Protein 7ZNV (pdb70)

B-factor: mean 16.45, std 8.09, range [7.96, 60.6]

CATH classification: 1.10.489.10

Structure (mmCIF, N/CA/C/O backbone):
data_7ZNV
#
_entry.id   7ZNV
#
_cell.length_a   50.851
_cell.length_b   74.168
_cell.length_c   154.535
_cell.angle_alpha   90.000
_cell.angle_beta   90.000
_cell.angle_gamma   90.000
#
_symmetry.space_group_name_H-M   'C 2 2 21'
#
loop_
_entity.id
_entity.type
_entity.pdbx_description
1 polymer 'artificial unspecific peroxygenase'
2 branched 2-acetamido-2-deoxy-beta-D-glucopyranose-(1-4)-2-acetamido-2-deoxy-beta-D-glucopyranose
3 non-polymer 'PROTOPORPHYRIN IX CONTAINING FE'
4 non-polymer 2-acetamido-2-deoxy-beta-D-glucopyranose
5 non-polymer 'MAGNESIUM ION'
6 water water
#
loop_
_atom_site.group_PDB
_atom_site.id
_atom_site.type_symbol
_atom_site.label_atom_id
_atom_site.label_alt_id
_atom_site.label_comp_id
_atom_site.label_asym_id
_atom_site.label_entity_id
_atom_site.label_seq_id
_atom_site.pdbx_PDB_ins_code
_atom_site.Cartn_x
_atom_site.Cartn_y
_atom_site.Cartn_z
_atom_site.occupancy
_atom_site.B_iso_or_equiv
_atom_site.auth_seq_id
_atom_site.auth_comp_id
_atom_site.auth_asym_id
_atom_site.auth_atom_id
_atom_site.pdbx_PDB_model_num
ATOM 1 N N . SER A 1 8 ? -1.434 -18.109 -11.503 1.00 43.18 8 SER A N 1
ATOM 2 C CA . SER A 1 8 ? -0.293 -18.925 -10.953 1.00 39.49 8 SER A CA 1
ATOM 3 C C . SER A 1 8 ? 0.556 -19.528 -12.085 1.00 36.54 8 SER A C 1
ATOM 4 O O . SER A 1 8 ? 1.731 -19.832 -11.802 1.00 36.46 8 SER A O 1
ATOM 7 N N . GLN A 1 9 ? 0.026 -19.638 -13.316 1.00 28.04 9 GLN A N 1
ATOM 8 C CA . GLN A 1 9 ? 0.772 -20.004 -14.556 1.00 27.41 9 GLN A CA 1
ATOM 9 C C . GLN A 1 9 ? 1.488 -18.780 -15.195 1.00 25.26 9 GLN A C 1
ATOM 10 O O . GLN A 1 9 ? 2.128 -18.883 -16.250 1.00 27.37 9 GLN A O 1
ATOM 12 N N . HIS A 1 10 ? 1.390 -17.623 -14.555 1.00 20.94 10 HIS A N 1
ATOM 13 C CA . HIS A 1 10 ? 1.939 -16.326 -15.051 1.00 16.74 10 HIS A CA 1
ATOM 14 C C . HIS A 1 10 ? 2.662 -15.645 -13.927 1.00 16.36 10 HIS A C 1
ATOM 15 O O . HIS A 1 10 ? 2.283 -14.523 -13.557 1.00 16.54 10 HIS A O 1
ATOM 22 N N . PRO A 1 11 ? 3.704 -16.274 -13.341 1.00 15.87 11 PRO A N 1
ATOM 23 C CA . PRO A 1 11 ? 4.427 -15.626 -12.281 1.00 16.17 11 PRO A CA 1
ATOM 24 C C . PRO A 1 11 ? 5.233 -14.432 -12.807 1.00 14.39 11 PRO A C 1
ATOM 25 O O . PRO A 1 11 ? 5.738 -14.492 -13.942 1.00 15.46 11 PRO A O 1
ATOM 29 N N . TRP A 1 12 ? 5.478 -13.495 -11.947 1.00 14.30 12 TRP A N 1
ATOM 30 C CA . TRP A 1 12 ? 6.394 -12.378 -12.267 1.00 14.01 12 TRP A CA 1
ATOM 31 C C . TRP A 1 12 ? 7.817 -12.878 -12.318 1.00 16.56 12 TRP A C 1
ATOM 32 O O . TRP A 1 12 ? 8.257 -13.610 -11.369 1.00 16.22 12 TRP A O 1
ATOM 43 N N . LYS A 1 13 ? 8.593 -12.511 -13.325 1.00 15.53 13 LYS A N 1
ATOM 44 C CA . LYS A 1 13 ? 10.049 -12.726 -13.363 1.00 16.77 13 LYS A CA 1
ATOM 45 C C . LYS A 1 13 ? 10.644 -11.409 -13.884 1.00 17.76 13 LYS A C 1
ATOM 46 O O . LYS A 1 13 ? 10.142 -10.822 -14.900 1.00 15.73 13 LYS A O 1
ATOM 52 N N . ALA A 1 14 ? 11.699 -10.910 -13.255 1.00 18.93 14 ALA A N 1
ATOM 53 C CA . ALA A 1 14 ? 12.443 -9.741 -13.746 1.00 18.73 14 ALA A CA 1
ATOM 54 C C . ALA A 1 14 ? 13.011 -10.014 -15.128 1.00 16.83 14 ALA A C 1
ATOM 55 O O . ALA A 1 14 ? 13.470 -11.136 -15.398 1.00 17.77 14 ALA A O 1
ATOM 57 N N . PRO A 1 15 ? 13.018 -8.989 -15.999 1.00 16.19 15 PRO A N 1
ATOM 58 C CA . PRO A 1 15 ? 13.674 -9.164 -17.301 1.00 15.48 15 PRO A CA 1
ATOM 59 C C . PRO A 1 15 ? 15.179 -9.346 -17.079 1.00 15.41 15 PRO A C 1
ATOM 60 O O . PRO A 1 15 ? 15.778 -8.597 -16.346 1.00 15.34 15 PRO A O 1
ATOM 64 N N . GLY A 1 16 ? 15.732 -10.258 -17.851 1.00 14.15 16 GLY A N 1
ATOM 65 C CA . GLY A 1 16 ? 17.175 -10.375 -17.979 1.00 15.15 16 GLY A CA 1
ATOM 66 C C . GLY A 1 16 ? 17.668 -9.507 -19.107 1.00 15.58 16 GLY A C 1
ATOM 67 O O . GLY A 1 16 ? 16.891 -8.798 -19.807 1.00 14.99 16 GLY A O 1
ATOM 68 N N . PRO A 1 17 ? 18.988 -9.496 -19.360 1.00 15.79 17 PRO A N 1
ATOM 69 C CA . PRO A 1 17 ? 19.569 -8.578 -20.340 1.00 16.81 17 PRO A CA 1
ATOM 70 C C . PRO A 1 17 ? 19.069 -8.787 -21.756 1.00 15.46 17 PRO A C 1
ATOM 71 O O . PRO A 1 17 ? 19.076 -7.858 -22.574 1.00 18.65 17 PRO A O 1
ATOM 75 N N . ASN A 1 18 ? 18.655 -9.960 -22.127 1.00 14.45 18 ASN A N 1
ATOM 76 C CA . ASN A 1 18 ? 18.123 -10.230 -23.472 1.00 14.39 18 ASN A CA 1
ATOM 77 C C . ASN A 1 18 ? 16.650 -9.863 -23.604 1.00 13.85 18 ASN A C 1
ATOM 78 O O . ASN A 1 18 ? 16.121 -9.944 -24.716 1.00 15.15 18 ASN A O 1
ATOM 83 N N . ASP A 1 19 ? 16.005 -9.613 -22.491 1.00 13.24 19 ASP A N 1
ATOM 84 C CA . ASP A 1 19 ? 14.541 -9.443 -22.460 1.00 13.61 19 ASP A CA 1
ATOM 85 C C . ASP A 1 19 ? 14.234 -7.956 -22.658 1.00 13.10 19 ASP A C 1
ATOM 86 O O . ASP A 1 19 ? 14.399 -7.145 -21.737 1.00 14.70 19 ASP A O 1
ATOM 91 N N . LEU A 1 20 ? 13.792 -7.623 -23.848 1.00 11.95 20 LEU A N 1
ATOM 92 C CA . LEU A 1 20 ? 13.547 -6.219 -24.218 1.00 10.92 20 LEU A CA 1
ATOM 93 C C . LEU A 1 20 ? 12.271 -5.707 -23.534 1.00 10.60 20 LEU A C 1
ATOM 94 O O . LEU A 1 20 ? 11.279 -6.419 -23.411 1.00 11.05 20 LEU A O 1
ATOM 99 N N . ARG A 1 21 ? 12.238 -4.464 -23.124 1.00 11.53 21 ARG A N 1
ATOM 100 C CA . ARG A 1 21 ? 11.111 -3.727 -22.520 1.00 10.44 21 ARG A CA 1
ATOM 101 C C . ARG A 1 21 ? 11.047 -2.335 -23.145 1.00 9.83 21 ARG A C 1
ATOM 102 O O . ARG A 1 21 ? 11.896 -2.034 -24.001 1.00 11.36 21 ARG A O 1
ATOM 110 N N . SER A 1 22 ? 9.796 -1.819 -22.905 1.00 9.81 22 SER A N 1
ATOM 111 C CA . SER A 1 22 ? 9.270 -0.605 -23.558 1.00 9.84 22 SER A CA 1
ATOM 112 C C . SER A 1 22 ? 9.222 0.528 -22.566 1.00 9.52 22 SER A C 1
ATOM 113 O O . SER A 1 22 ? 9.466 0.366 -21.378 1.00 9.58 22 SER A O 1
ATOM 116 N N . PRO A 1 23 ? 8.714 1.698 -22.997 1.00 9.50 23 PRO A N 1
ATOM 117 C CA . PRO A 1 23 ? 8.402 2.764 -22.063 1.00 9.90 23 PRO A CA 1
ATOM 118 C C . PRO A 1 23 ? 7.040 2.612 -21.370 1.00 9.16 23 PRO A C 1
ATOM 119 O O . PRO A 1 23 ? 6.596 3.511 -20.691 1.00 9.61 23 PRO A O 1
ATOM 123 N N . CYS A 1 24 ? 6.367 1.478 -21.618 1.00 9.01 24 CYS A N 1
ATOM 124 C CA . CYS A 1 24 ? 4.971 1.256 -21.225 1.00 9.25 24 CYS A CA 1
ATOM 125 C C . CYS A 1 24 ? 4.883 0.306 -20.057 1.00 9.20 24 CYS A C 1
ATOM 126 O O . CYS A 1 24 ? 5.236 -0.873 -20.185 1.00 9.73 24 CYS A O 1
ATOM 129 N N . PRO A 1 25 ? 4.456 0.752 -18.867 1.00 8.99 25 PRO A N 1
ATOM 130 C CA . PRO A 1 25 ? 4.293 -0.179 -17.753 1.00 9.82 25 PRO A CA 1
ATOM 131 C C . PRO A 1 25 ? 3.232 -1.234 -18.064 1.00 9.77 25 PRO A C 1
ATOM 132 O O . PRO A 1 25 ? 3.314 -2.341 -17.507 1.00 10.03 25 PRO A O 1
ATOM 136 N N . GLY A 1 26 ? 2.240 -0.897 -18.885 1.00 9.46 26 GLY A N 1
ATOM 137 C CA . GLY A 1 26 ? 1.193 -1.861 -19.216 1.00 9.52 26 GLY A CA 1
ATOM 138 C C . GLY A 1 26 ? 1.765 -3.056 -19.932 1.00 9.63 26 GLY A C 1
ATOM 139 O O . GLY A 1 26 ? 1.564 -4.234 -19.515 1.00 9.95 26 GLY A O 1
ATOM 140 N N . LEU A 1 27 ? 2.437 -2.848 -21.030 1.00 8.93 27 LEU A N 1
ATOM 141 C CA . LEU A 1 27 ? 3.026 -3.948 -21.788 1.00 9.17 27 LEU A CA 1
ATOM 142 C C . LEU A 1 27 ? 4.144 -4.608 -21.015 1.00 9.47 27 LEU A C 1
ATOM 143 O O . LEU A 1 27 ? 4.312 -5.834 -21.095 1.00 10.19 27 LEU A O 1
ATOM 148 N N . ASN A 1 28 ? 4.961 -3.826 -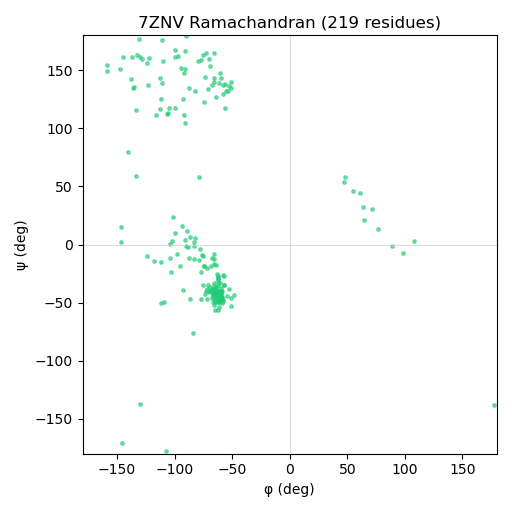20.320 1.00 9.20 28 ASN A N 1
ATOM 149 C CA . ASN A 1 28 ? 6.112 -4.422 -19.609 1.00 9.84 28 ASN A CA 1
ATOM 150 C C . ASN A 1 28 ? 5.621 -5.368 -18.532 1.00 10.22 28 ASN A C 1
ATOM 151 O O . ASN A 1 28 ? 6.230 -6.433 -18.355 1.00 10.52 28 ASN A O 1
ATOM 156 N N . THR A 1 29 ? 4.570 -5.011 -17.817 1.00 9.71 29 THR A N 1
ATOM 157 C CA . THR A 1 29 ? 4.022 -5.894 -16.770 1.00 9.57 29 THR A CA 1
ATOM 158 C C . THR A 1 29 ? 3.462 -7.159 -17.416 1.00 10.32 29 THR A C 1
ATOM 159 O O . THR A 1 29 ? 3.696 -8.279 -16.895 1.00 10.78 29 THR A O 1
ATOM 163 N N . LEU A 1 30 ? 2.797 -7.066 -18.541 1.00 9.47 30 LEU A N 1
ATOM 164 C CA . LEU A 1 30 ? 2.314 -8.243 -19.249 1.00 10.00 30 LEU A CA 1
ATOM 165 C C . LEU A 1 30 ? 3.490 -9.122 -19.610 1.00 10.72 30 LEU A C 1
ATOM 166 O O . LEU A 1 30 ? 3.383 -10.384 -19.482 1.00 12.09 30 LEU A O 1
ATOM 171 N N . ALA A 1 31 ? 4.596 -8.603 -20.113 1.00 10.38 31 ALA A N 1
ATOM 172 C CA . ALA A 1 31 ? 5.761 -9.420 -20.460 1.00 10.18 31 ALA A CA 1
ATOM 173 C C . ALA A 1 31 ? 6.355 -10.051 -19.206 1.00 10.95 31 ALA A C 1
ATOM 174 O O . ALA A 1 31 ? 6.794 -11.203 -19.267 1.00 11.88 31 ALA A O 1
ATOM 176 N N . ASN A 1 32 ? 6.461 -9.300 -18.153 1.00 10.87 32 ASN A N 1
ATOM 177 C CA . ASN A 1 32 ? 7.101 -9.816 -16.926 1.00 11.26 32 ASN A CA 1
ATOM 178 C C . ASN A 1 32 ? 6.296 -10.947 -16.317 1.00 11.94 32 ASN A C 1
ATOM 179 O O . ASN A 1 32 ? 6.858 -11.695 -15.459 1.00 12.68 32 ASN A O 1
ATOM 184 N N . HIS A 1 33 ? 5.052 -11.125 -16.687 1.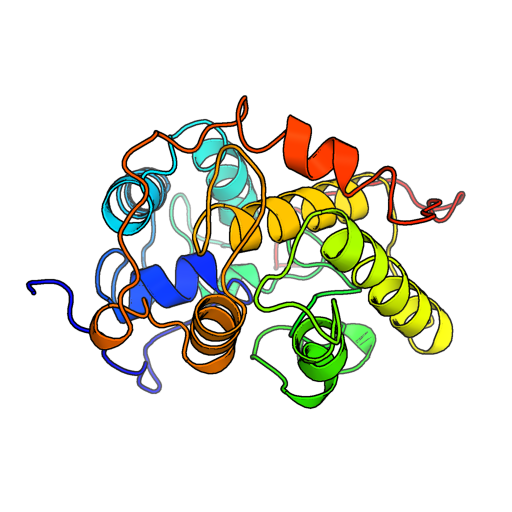00 11.23 33 HIS A N 1
ATOM 185 C CA . HIS A 1 33 ? 4.198 -12.245 -16.259 1.00 11.66 33 HIS A CA 1
ATOM 186 C C . HIS A 1 33 ? 4.050 -13.265 -17.364 1.00 12.25 33 HIS A C 1
ATOM 187 O O . HIS A 1 33 ? 3.245 -14.215 -17.171 1.00 13.33 33 HIS A O 1
ATOM 194 N N . GLY A 1 34 ? 4.653 -13.093 -18.515 1.00 12.05 34 GLY A N 1
ATOM 195 C CA . GLY A 1 34 ? 4.511 -14.085 -19.579 1.00 12.23 34 GLY A CA 1
ATOM 196 C C . GLY A 1 34 ? 3.203 -14.029 -20.300 1.00 12.54 34 GLY A C 1
ATOM 197 O O . GLY A 1 34 ? 2.941 -14.941 -21.098 1.00 14.27 34 GLY A O 1
ATOM 198 N N . PHE A 1 35 ? 2.392 -12.998 -20.153 1.00 12.27 35 PHE A N 1
ATOM 199 C CA . PHE A 1 35 ? 1.232 -12.820 -21.037 1.00 12.47 35 PHE A CA 1
ATOM 200 C C . PHE A 1 35 ? 1.667 -12.378 -22.433 1.00 12.63 35 PHE A C 1
ATOM 201 O O . PHE A 1 35 ? 1.082 -12.784 -23.399 1.00 15.32 35 PHE A O 1
ATOM 209 N N . LEU A 1 36 ? 2.645 -11.503 -22.486 1.00 12.61 36 LEU A N 1
ATOM 210 C CA . LEU A 1 36 ? 3.445 -11.281 -23.694 1.00 11.76 36 LEU A CA 1
ATOM 211 C C . LEU A 1 36 ? 4.706 -12.103 -23.531 1.00 12.72 36 LEU A C 1
ATOM 212 O O . LEU A 1 36 ? 5.072 -12.493 -22.402 1.00 12.89 36 LEU A O 1
ATOM 217 N N . PRO A 1 37 ? 5.443 -12.371 -24.588 1.00 12.66 37 PRO A N 1
ATOM 218 C CA . PRO A 1 37 ? 6.701 -13.105 -24.449 1.00 13.94 37 PRO A CA 1
ATOM 219 C C . PRO A 1 37 ? 7.583 -12.429 -23.410 1.00 13.29 37 PRO A C 1
ATOM 220 O O . PRO A 1 37 ? 7.834 -11.204 -23.456 1.00 12.91 37 PRO A O 1
ATOM 224 N N . ARG A 1 38 ? 8.202 -13.196 -22.535 1.00 12.99 38 ARG A N 1
ATOM 225 C CA . ARG A 1 38 ? 9.093 -12.685 -21.527 1.00 12.83 38 ARG A CA 1
ATOM 226 C C . ARG A 1 38 ? 10.291 -12.001 -22.160 1.00 12.46 38 ARG A C 1
ATOM 227 O O . ARG A 1 38 ? 10.855 -11.101 -21.540 1.00 12.72 38 ARG A O 1
ATOM 235 N N . ASN A 1 39 ? 10.680 -12.404 -23.359 1.00 12.92 39 ASN A N 1
ATOM 236 C CA . ASN A 1 39 ? 11.839 -11.773 -24.011 1.00 12.75 39 ASN A CA 1
ATOM 237 C C . ASN A 1 39 ? 11.497 -10.459 -24.735 1.00 12.48 39 ASN A C 1
ATOM 238 O O . ASN A 1 39 ? 12.419 -9.796 -25.200 1.00 12.81 39 ASN A O 1
ATOM 243 N N . GLY A 1 40 ? 10.221 -10.071 -24.712 1.00 11.85 40 GLY A N 1
ATOM 244 C CA . GLY A 1 40 ? 9.823 -8.789 -25.340 1.00 11.54 40 GLY A CA 1
ATOM 245 C C . GLY A 1 40 ? 10.020 -8.748 -26.826 1.00 12.46 40 GLY A C 1
ATOM 246 O O . GLY A 1 40 ? 9.993 -7.602 -27.377 1.00 12.33 40 GLY A O 1
ATOM 247 N N . ARG A 1 41 ? 10.096 -9.866 -27.508 1.00 11.58 41 ARG A N 1
ATOM 248 C CA . ARG A 1 41 ? 10.447 -9.879 -28.937 1.00 12.08 41 ARG A CA 1
ATOM 249 C C . ARG A 1 41 ? 9.326 -10.553 -29.720 1.00 12.34 41 ARG A C 1
ATOM 250 O O . ARG A 1 41 ? 8.516 -11.333 -29.199 1.00 13.43 41 ARG A O 1
ATOM 258 N N . ASN A 1 42 ? 9.300 -10.275 -31.032 1.00 13.70 42 ASN A N 1
ATOM 259 C CA A ASN A 1 42 ? 8.455 -11.037 -31.970 0.50 13.33 42 ASN A CA 1
ATOM 260 C CA B ASN A 1 42 ? 8.457 -10.974 -32.034 0.50 14.52 42 ASN A CA 1
ATOM 261 C C . ASN A 1 42 ? 6.970 -10.883 -31.640 1.00 13.01 42 ASN A C 1
ATOM 262 O O . ASN A 1 42 ? 6.207 -11.837 -31.722 1.00 14.83 42 ASN A O 1
ATOM 271 N N . ILE A 1 43 ? 6.531 -9.666 -31.274 1.00 12.21 43 ILE A N 1
ATOM 272 C CA . ILE A 1 43 ? 5.157 -9.392 -30.842 1.00 11.89 43 ILE A CA 1
ATOM 273 C C . ILE A 1 43 ? 4.304 -8.960 -32.003 1.00 11.01 43 ILE A C 1
ATOM 274 O O . ILE A 1 43 ? 4.626 -7.945 -32.670 1.00 11.97 43 ILE A O 1
ATOM 279 N N . THR A 1 44 ? 3.211 -9.650 -32.213 1.00 11.31 44 THR A N 1
ATOM 280 C CA . THR A 1 44 ? 2.220 -9.316 -33.231 1.00 11.87 44 THR A CA 1
ATOM 281 C C . THR A 1 44 ? 1.026 -8.568 -32.610 1.00 11.44 44 THR A C 1
ATOM 282 O O . THR A 1 44 ? 0.835 -8.562 -31.395 1.00 11.10 44 THR A O 1
ATOM 286 N N . ILE A 1 45 ? 0.199 -7.987 -33.456 1.00 11.22 45 ILE A N 1
ATOM 287 C CA . ILE A 1 45 ? -1.031 -7.347 -32.982 1.00 11.44 45 ILE A CA 1
ATOM 288 C C . ILE A 1 45 ? -1.919 -8.327 -32.228 1.00 11.13 45 ILE A C 1
ATOM 289 O O . ILE A 1 45 ? -2.348 -8.032 -31.112 1.00 11.10 45 ILE A O 1
ATOM 294 N N . PRO A 1 46 ? -2.209 -9.552 -32.754 1.00 11.40 46 PRO A N 1
ATOM 295 C CA . PRO A 1 46 ? -3.050 -10.458 -31.964 1.00 11.36 46 PRO A CA 1
ATOM 296 C C . PRO A 1 46 ? -2.454 -10.817 -30.612 1.00 11.52 46 PRO A C 1
ATOM 297 O O . PRO A 1 46 ? -3.196 -11.011 -29.666 1.00 11.78 46 PRO A O 1
ATOM 301 N N . MET A 1 47 ? -1.144 -10.905 -30.516 1.00 11.10 47 MET A N 1
ATOM 302 C CA . MET A 1 47 ? -0.521 -11.159 -29.200 1.00 11.28 47 MET A CA 1
ATOM 303 C C . MET A 1 47 ? -0.827 -10.037 -28.227 1.00 10.73 47 MET A C 1
ATOM 304 O O . MET A 1 47 ? -1.068 -10.302 -27.045 1.00 11.73 47 MET A O 1
ATOM 309 N N . ILE A 1 48 ? -0.729 -8.780 -28.670 1.00 10.89 48 ILE A N 1
ATOM 310 C CA . ILE A 1 48 ? -1.044 -7.639 -27.793 1.00 9.94 48 ILE A CA 1
ATOM 311 C C . ILE A 1 48 ? -2.504 -7.743 -27.359 1.00 10.23 48 ILE A C 1
ATOM 312 O O . ILE A 1 48 ? -2.825 -7.540 -26.181 1.00 10.96 48 ILE A O 1
ATOM 317 N N . VAL A 1 49 ? -3.411 -8.009 -28.313 1.00 10.52 49 VAL A N 1
ATOM 318 C CA . VAL A 1 49 ? -4.848 -8.040 -28.000 1.00 11.00 49 VAL A CA 1
ATOM 319 C C . VAL A 1 49 ? -5.138 -9.143 -26.966 1.00 11.56 49 VAL A C 1
ATOM 320 O O . VAL A 1 49 ? -5.834 -8.873 -25.993 1.00 11.40 49 VAL A O 1
ATOM 324 N N . GLN A 1 50 ? -4.533 -10.292 -27.175 1.00 11.13 50 GLN A N 1
ATOM 325 C CA A GLN A 1 50 ? -4.752 -11.446 -26.258 0.50 10.83 50 GLN A CA 1
ATOM 326 C CA B GLN A 1 50 ? -4.832 -11.385 -26.229 0.50 11.51 50 GLN A CA 1
ATOM 327 C C . GLN A 1 50 ? -4.186 -11.116 -24.877 1.00 11.20 50 GLN A C 1
ATOM 328 O O . GLN A 1 50 ? -4.806 -11.417 -23.826 1.00 11.88 50 GLN A O 1
ATOM 339 N N . ALA A 1 51 ? -2.986 -10.558 -24.834 1.00 11.02 51 ALA A N 1
ATOM 340 C CA . ALA A 1 51 ? -2.315 -10.296 -23.559 1.00 11.09 51 ALA A CA 1
ATOM 341 C C . ALA A 1 51 ? -3.082 -9.237 -22.782 1.00 10.26 51 ALA A C 1
ATOM 342 O O . ALA A 1 51 ? -3.210 -9.373 -21.541 1.00 11.16 51 ALA A O 1
ATOM 344 N N . GLY A 1 52 ? -3.529 -8.182 -23.421 1.00 10.46 52 GLY A N 1
ATOM 345 C CA . GLY A 1 52 ? -4.276 -7.153 -22.709 1.00 10.68 52 GLY A CA 1
ATOM 346 C C . GLY A 1 52 ? -5.581 -7.687 -22.164 1.00 10.47 52 GLY A C 1
ATOM 347 O O . GLY A 1 52 ? -6.005 -7.297 -21.070 1.00 10.39 52 GLY A O 1
ATOM 348 N N . PHE A 1 53 ? -6.221 -8.579 -22.903 1.00 10.50 53 PHE A N 1
ATOM 349 C CA . PHE A 1 53 ? -7.451 -9.234 -22.406 1.00 10.42 53 PHE A CA 1
ATOM 350 C C . PHE A 1 53 ? -7.104 -10.119 -21.201 1.00 10.50 53 PHE A C 1
ATOM 351 O O . PHE A 1 53 ? -7.717 -10.000 -20.115 1.00 11.18 53 PHE A O 1
ATOM 359 N N . ASP A 1 54 ? -6.136 -10.983 -21.362 1.00 10.94 54 ASP A N 1
ATOM 360 C CA . ASP A 1 54 ? -5.874 -11.973 -20.299 1.00 12.40 54 ASP A CA 1
ATOM 361 C C . ASP A 1 54 ? -5.378 -11.283 -19.056 1.00 11.14 54 ASP A C 1
ATOM 362 O O . ASP A 1 54 ? -5.835 -11.566 -17.935 1.00 12.80 54 ASP A O 1
ATOM 367 N N . GLY A 1 55 ? -4.449 -10.340 -19.142 1.00 11.38 55 GLY A N 1
ATOM 368 C CA . GLY A 1 55 ? -3.911 -9.702 -17.942 1.00 11.60 55 GLY A CA 1
ATOM 369 C C . GLY A 1 55 ? -4.860 -8.745 -17.286 1.00 11.30 55 GLY A C 1
ATOM 370 O O . GLY A 1 55 ? -4.972 -8.722 -16.047 1.00 12.30 55 GLY A O 1
ATOM 371 N N . TYR A 1 56 ? -5.558 -7.929 -18.070 1.00 10.73 56 TYR A N 1
ATOM 372 C CA . TYR A 1 56 ? -6.256 -6.742 -17.559 1.00 10.21 56 TYR A CA 1
ATOM 373 C C . TYR A 1 56 ? -7.733 -6.664 -17.840 1.00 9.95 56 TYR A C 1
ATOM 374 O O . TYR A 1 56 ? -8.379 -5.767 -17.372 1.00 10.36 56 TYR A O 1
ATOM 383 N N . ASN A 1 57 ? -8.217 -7.582 -18.704 1.00 10.44 57 ASN A N 1
ATOM 384 C CA . ASN A 1 57 ? -9.616 -7.466 -19.221 1.00 11.08 57 ASN A CA 1
ATOM 385 C C . ASN A 1 57 ? -9.823 -6.202 -20.063 1.00 9.99 57 ASN A C 1
ATOM 386 O O . ASN A 1 57 ? -10.900 -5.663 -20.141 1.00 11.54 57 ASN A O 1
ATOM 391 N N . VAL A 1 58 ? -8.722 -5.811 -20.752 1.00 10.15 58 VAL A N 1
ATOM 392 C CA . VAL A 1 58 ? -8.826 -4.711 -21.746 1.00 10.52 58 VAL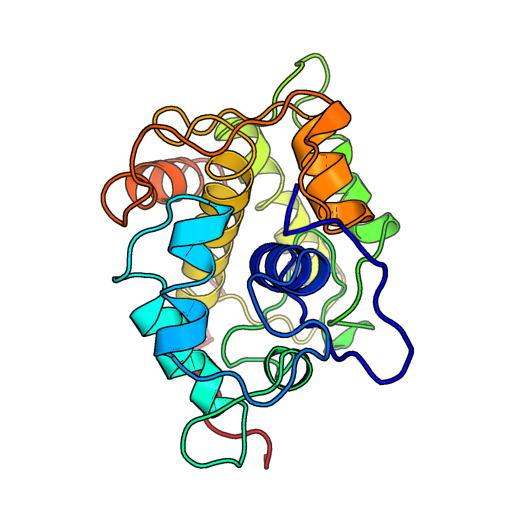 A CA 1
ATOM 393 C C . VAL A 1 58 ? -9.232 -5.332 -23.076 1.00 10.39 58 VAL A C 1
ATOM 394 O O . VAL A 1 58 ? -8.690 -6.320 -23.508 1.00 11.13 58 VAL A O 1
ATOM 398 N N . GLN A 1 59 ? -10.189 -4.666 -23.692 1.00 11.16 59 GLN A N 1
ATOM 399 C CA . GLN A 1 59 ? -10.814 -5.193 -24.922 1.00 11.07 59 GLN A CA 1
ATOM 400 C C . GLN A 1 59 ? -10.103 -4.714 -26.169 1.00 11.99 59 GLN A C 1
ATOM 401 O O . GLN A 1 59 ? -9.275 -3.786 -26.146 1.00 12.74 59 GLN A O 1
ATOM 407 N N . PRO A 1 60 ? -10.401 -5.333 -27.325 1.00 11.96 60 PRO A N 1
ATOM 408 C CA . PRO A 1 60 ? -9.563 -5.112 -28.491 1.00 13.27 60 PRO A CA 1
ATOM 409 C C . PRO A 1 60 ? -9.592 -3.700 -29.044 1.00 14.89 60 PRO A C 1
ATOM 410 O O . PRO A 1 60 ? -8.503 -3.346 -29.567 1.00 17.79 60 PRO A O 1
ATOM 414 N N A ASP A 1 61 ? -10.633 -2.965 -29.136 0.50 14.94 61 ASP A N 1
ATOM 415 N N B ASP A 1 61 ? -10.708 -2.946 -28.780 0.50 15.35 61 ASP A N 1
ATOM 416 C CA A ASP A 1 61 ? -10.466 -1.849 -30.117 0.50 15.46 61 ASP A CA 1
ATOM 417 C CA B ASP A 1 61 ? -11.130 -1.597 -29.326 0.50 17.01 61 ASP A CA 1
ATOM 418 C C A ASP A 1 61 ? -9.222 -0.973 -29.881 0.50 14.50 61 ASP A C 1
ATOM 419 C C B ASP A 1 61 ? -10.153 -0.445 -28.987 0.50 20.21 61 ASP A C 1
ATOM 420 O O A ASP A 1 61 ? -8.461 -0.633 -30.847 0.50 12.55 61 ASP A O 1
ATOM 421 O O B ASP A 1 61 ? -10.492 0.689 -29.173 0.50 19.10 61 ASP A O 1
ATOM 430 N N . ILE A 1 62 ? -8.892 -0.676 -28.651 1.00 19.72 62 ILE A N 1
ATOM 431 C CA . ILE A 1 62 ? -7.956 0.356 -28.364 1.00 19.83 62 ILE A CA 1
ATOM 432 C C . ILE A 1 62 ? -6.504 -0.285 -28.443 1.00 17.56 62 ILE A C 1
ATOM 433 O O . ILE A 1 62 ? -5.453 0.236 -28.953 1.00 19.32 62 ILE A O 1
ATOM 438 N N . LEU A 1 63 ? -6.578 -1.559 -28.054 1.00 13.76 63 LEU A N 1
ATOM 439 C CA . LEU A 1 63 ? -5.330 -2.254 -28.201 1.00 13.00 63 LEU A CA 1
ATOM 440 C C . LEU A 1 63 ? -4.943 -2.381 -29.671 1.00 13.33 63 LEU A C 1
ATOM 441 O O . LEU A 1 63 ? -3.782 -2.328 -29.974 1.00 15.05 63 LEU A O 1
ATOM 446 N N . ILE A 1 64 ? -5.928 -2.694 -30.529 1.00 14.70 64 ILE A N 1
ATOM 447 C CA . ILE A 1 64 ? -5.623 -2.858 -31.972 1.00 13.31 64 ILE A CA 1
ATOM 448 C C . ILE A 1 64 ? -5.029 -1.574 -32.556 1.00 12.82 64 ILE A C 1
ATOM 449 O O . ILE A 1 64 ? -4.013 -1.645 -33.233 1.00 12.61 64 ILE A O 1
ATOM 454 N N . LEU A 1 65 ? -5.583 -0.423 -32.296 1.00 12.77 65 LEU A N 1
ATOM 455 C CA . LEU A 1 65 ? -5.076 0.793 -32.889 1.00 12.53 65 LEU A CA 1
ATOM 456 C C . LEU A 1 65 ? -3.679 1.070 -32.393 1.00 11.76 65 LEU A C 1
ATOM 457 O O . LEU A 1 65 ? -2.769 1.419 -33.134 1.00 11.80 65 LEU A O 1
ATOM 462 N N . ALA A 1 66 ? -3.471 1.025 -31.060 1.00 12.36 66 ALA A N 1
ATOM 463 C CA . ALA A 1 66 ? -2.146 1.243 -30.471 1.00 11.96 66 ALA A CA 1
ATOM 464 C C . ALA A 1 66 ? -1.108 0.298 -31.065 1.00 10.30 66 ALA A C 1
ATOM 465 O O . ALA A 1 66 ? -0.008 0.702 -31.340 1.00 11.34 66 ALA A O 1
ATOM 467 N N . ALA A 1 67 ? -1.494 -0.981 -31.202 1.00 10.66 67 ALA A N 1
ATOM 468 C CA . ALA A 1 67 ? -0.562 -1.954 -31.729 1.00 10.12 67 ALA A CA 1
ATOM 469 C C . ALA A 1 67 ? -0.223 -1.703 -33.211 1.00 10.37 67 ALA A C 1
ATOM 470 O O . ALA A 1 67 ? 0.909 -1.876 -33.606 1.00 10.61 67 ALA A O 1
ATOM 472 N N . LYS A 1 68 ? -1.224 -1.311 -33.982 1.00 10.45 68 LYS A N 1
ATOM 473 C CA . LYS A 1 68 ? -0.963 -0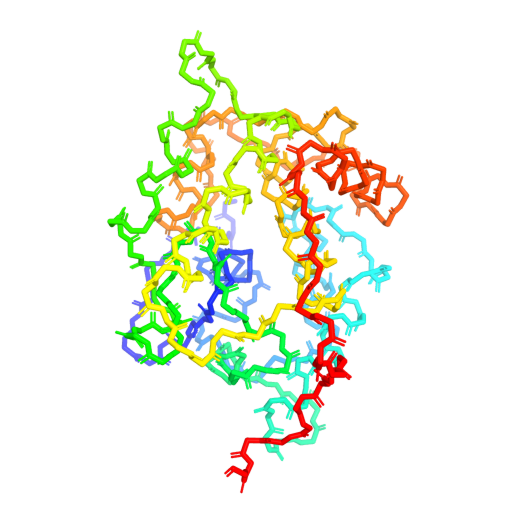.947 -35.403 1.00 9.82 68 LYS A CA 1
ATOM 474 C C . LYS A 1 68 ? 0.007 0.217 -35.472 1.00 10.34 68 LYS A C 1
ATOM 475 O O . LYS A 1 68 ? 0.893 0.225 -36.325 1.00 10.99 68 LYS A O 1
ATOM 481 N N . VAL A 1 69 ? -0.164 1.221 -34.631 1.00 10.30 69 VAL A N 1
ATOM 482 C CA . VAL A 1 69 ? 0.757 2.366 -34.615 1.00 11.07 69 VAL A CA 1
ATOM 483 C C . VAL A 1 69 ? 2.125 1.868 -34.137 1.00 10.67 69 VAL A C 1
ATOM 484 O O . VAL A 1 69 ? 3.162 2.284 -34.623 1.00 11.35 69 VAL A O 1
ATOM 488 N N . GLY A 1 70 ? 2.145 1.009 -33.111 1.00 10.62 70 GLY A N 1
ATOM 489 C CA . GLY A 1 70 ? 3.390 0.482 -32.625 1.00 11.35 70 GLY A CA 1
ATOM 490 C C . GLY A 1 70 ? 4.180 -0.229 -33.697 1.00 10.58 70 GLY A C 1
ATOM 491 O O . GLY A 1 70 ? 5.423 -0.193 -33.667 1.00 10.99 70 GLY A O 1
ATOM 492 N N . LEU A 1 71 ? 3.509 -0.908 -34.633 1.00 10.61 71 LEU A N 1
ATOM 493 C CA . LEU A 1 71 ? 4.259 -1.572 -35.726 1.00 11.38 71 LEU A CA 1
ATOM 494 C C . LEU A 1 71 ? 5.109 -0.587 -36.529 1.00 11.44 71 LEU A C 1
ATOM 495 O O . LEU A 1 71 ? 6.122 -1.004 -37.096 1.00 11.69 71 LEU A O 1
ATOM 500 N N . LEU A 1 72 ? 4.716 0.697 -36.559 1.00 11.26 72 LEU A N 1
ATOM 501 C CA . LEU A 1 72 ? 5.497 1.692 -37.307 1.00 11.39 72 LEU A CA 1
ATOM 502 C C . LEU A 1 72 ? 6.884 1.837 -36.734 1.00 12.36 72 LEU A C 1
ATOM 503 O O . LEU A 1 72 ? 7.804 2.320 -37.415 1.00 13.62 72 LEU A O 1
ATOM 508 N N . THR A 1 73 ? 7.070 1.526 -35.459 1.00 11.07 73 THR A N 1
ATOM 509 C CA . THR A 1 73 ? 8.376 1.674 -34.785 1.00 11.23 73 THR A CA 1
ATOM 510 C C . THR A 1 73 ? 9.350 0.578 -35.160 1.00 11.80 73 THR A C 1
ATOM 511 O O . THR A 1 73 ? 10.531 0.691 -34.807 1.00 13.22 73 THR A O 1
ATOM 515 N N . SER A 1 74 ? 8.883 -0.433 -35.867 1.00 11.93 74 SER A N 1
ATOM 516 C CA . SER A 1 74 ? 9.651 -1.642 -36.156 1.00 12.20 74 SER A CA 1
ATOM 517 C C . SER A 1 74 ? 9.950 -1.723 -37.639 1.00 13.16 74 SER A C 1
ATOM 518 O O . SER A 1 74 ? 9.096 -1.419 -38.447 1.00 13.05 74 SER A O 1
ATOM 521 N N . PRO A 1 75 ? 11.153 -2.221 -38.028 1.00 14.50 75 PRO A N 1
ATOM 522 C CA . PRO A 1 75 ? 11.447 -2.468 -39.436 1.00 15.92 75 PRO A CA 1
ATOM 523 C C . PRO A 1 75 ? 10.812 -3.756 -39.915 1.00 14.93 75 PRO A C 1
ATOM 524 O O . PRO A 1 75 ? 10.796 -4.039 -41.170 1.00 18.08 75 PRO A O 1
ATOM 528 N N . GLU A 1 76 ? 10.330 -4.603 -39.055 1.00 13.52 76 GLU A N 1
ATOM 529 C CA . GLU A 1 76 ? 9.793 -5.907 -39.459 1.00 13.66 76 GLU A CA 1
ATOM 530 C C . GLU A 1 76 ? 8.418 -5.788 -40.048 1.00 13.57 76 GLU A C 1
ATOM 531 O O . GLU A 1 76 ? 7.658 -4.840 -39.775 1.00 13.87 76 GLU A O 1
ATOM 537 N N . PRO A 1 77 ? 7.971 -6.770 -40.846 1.00 14.38 77 PRO A N 1
ATOM 538 C CA . PRO A 1 77 ? 6.692 -6.660 -41.478 1.00 14.84 77 PRO A CA 1
ATOM 539 C C . PRO A 1 77 ? 5.509 -6.577 -40.525 1.00 12.99 77 PRO A C 1
ATOM 540 O O . PRO A 1 77 ? 4.632 -5.735 -40.725 1.00 13.87 77 PRO A O 1
ATOM 544 N N . ASP A 1 78 ? 5.464 -7.404 -39.497 1.00 12.86 78 ASP A N 1
ATOM 545 C CA . ASP A 1 78 ? 4.218 -7.537 -38.706 1.00 13.33 78 ASP A CA 1
ATOM 546 C C . ASP A 1 78 ? 4.482 -7.803 -37.222 1.00 11.70 78 ASP A C 1
ATOM 547 O O . ASP A 1 78 ? 3.562 -8.239 -36.537 1.00 12.75 78 ASP A O 1
ATOM 552 N N . THR A 1 79 ? 5.689 -7.573 -36.789 1.00 12.01 79 THR A N 1
ATOM 553 C CA . THR A 1 79 ? 6.018 -7.616 -35.359 1.00 12.24 79 THR A CA 1
ATOM 554 C C . THR A 1 79 ? 6.778 -6.379 -34.957 1.00 11.58 79 THR A C 1
ATOM 555 O O . THR A 1 79 ? 7.419 -5.732 -35.779 1.00 12.40 79 THR A O 1
ATOM 559 N N . PHE A 1 80 ? 6.772 -6.153 -33.656 1.00 12.07 80 PHE A N 1
ATOM 560 C CA . PHE A 1 80 ? 7.700 -5.246 -33.002 1.00 11.24 80 PHE A CA 1
ATOM 561 C C . PHE A 1 80 ? 8.284 -5.931 -31.791 1.00 10.53 80 PHE A C 1
ATOM 562 O O . PHE A 1 80 ? 7.748 -6.936 -31.300 1.00 11.67 80 PHE A O 1
ATOM 570 N N . THR A 1 81 ? 9.368 -5.363 -31.319 1.00 10.91 81 THR A N 1
ATOM 571 C CA . THR A 1 81 ? 9.824 -5.664 -29.959 1.00 11.42 81 THR A CA 1
ATOM 572 C C . THR A 1 81 ? 9.403 -4.561 -29.021 1.00 10.67 81 THR A C 1
ATOM 573 O O . THR A 1 81 ? 9.097 -3.449 -29.454 1.00 10.64 81 THR A O 1
ATOM 577 N N . LEU A 1 82 ? 9.404 -4.849 -27.730 1.00 10.49 82 LEU A N 1
ATOM 578 C CA . LEU A 1 82 ? 9.017 -3.817 -26.768 1.00 9.98 82 LEU A CA 1
ATOM 579 C C . LEU A 1 82 ? 9.976 -2.653 -26.835 1.00 10.41 82 LEU A C 1
ATOM 580 O O . LEU A 1 82 ? 9.605 -1.495 -26.584 1.00 10.77 82 LEU A O 1
ATOM 585 N N . ASP A 1 83 ? 11.262 -2.911 -27.119 1.00 11.06 83 ASP A N 1
ATOM 586 C CA . ASP A 1 83 ? 12.273 -1.831 -27.188 1.00 11.01 83 ASP A CA 1
ATOM 587 C C . ASP A 1 83 ? 11.982 -0.887 -28.368 1.00 10.53 83 ASP A C 1
ATOM 588 O O . ASP A 1 83 ? 12.240 0.310 -28.260 1.00 11.65 83 ASP A O 1
ATOM 593 N N . ASP A 1 84 ? 11.453 -1.412 -29.448 1.00 10.38 84 ASP A N 1
ATOM 594 C CA . ASP A 1 84 ? 11.161 -0.560 -30.609 1.00 10.46 84 ASP A CA 1
ATOM 595 C C . ASP A 1 84 ? 10.227 0.583 -30.225 1.00 10.58 84 ASP A C 1
ATOM 596 O O . ASP A 1 84 ? 10.299 1.680 -30.799 1.00 10.47 84 ASP A O 1
ATOM 601 N N . LEU A 1 85 ? 9.306 0.323 -29.310 1.00 10.14 85 LEU A N 1
ATOM 602 C CA . LEU A 1 85 ? 8.260 1.277 -28.953 1.00 10.26 85 LEU A CA 1
ATOM 603 C C . LEU A 1 85 ? 8.824 2.521 -28.292 1.00 9.99 85 LEU A C 1
ATOM 604 O O . LEU A 1 85 ? 8.039 3.476 -28.098 1.00 11.15 85 LEU A O 1
ATOM 609 N N . LYS A 1 86 ? 10.094 2.567 -27.957 1.00 10.75 86 LYS A N 1
ATOM 610 C CA . LYS A 1 86 ? 10.698 3.815 -27.470 1.00 11.49 86 LYS A CA 1
ATOM 611 C C . LYS A 1 86 ? 10.779 4.892 -28.540 1.00 11.23 86 LYS A C 1
ATOM 612 O O . LYS A 1 86 ? 11.147 6.032 -28.151 1.00 12.11 86 LYS A O 1
ATOM 618 N N . LEU A 1 87 ? 10.546 4.623 -29.807 1.00 10.63 87 LEU A N 1
ATOM 619 C CA . LEU A 1 87 ? 10.806 5.601 -30.862 1.00 10.20 87 LEU A CA 1
ATOM 620 C C . LEU A 1 87 ? 10.050 6.880 -30.562 1.00 10.29 87 LEU A C 1
ATOM 621 O O . LEU A 1 87 ? 8.826 6.947 -30.542 1.00 10.43 87 LEU A O 1
ATOM 626 N N . HIS A 1 88 ? 10.809 7.957 -30.374 1.00 10.55 88 HIS A N 1
ATOM 627 C CA . HIS A 1 88 ? 10.221 9.241 -29.996 1.00 10.67 88 HIS A CA 1
ATOM 628 C C . HIS A 1 88 ? 9.309 9.783 -31.084 1.00 11.09 88 H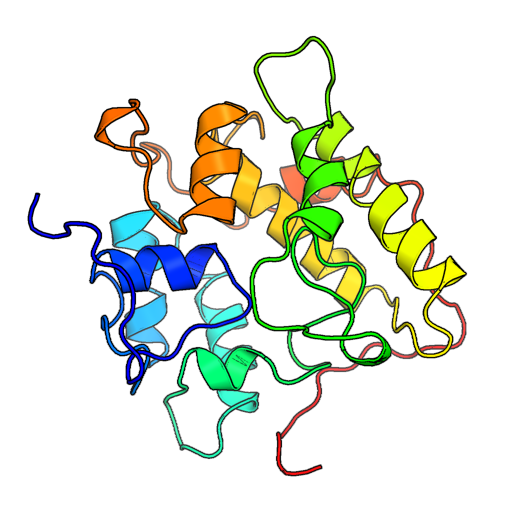IS A C 1
ATOM 629 O O . HIS A 1 88 ? 9.711 9.866 -32.273 1.00 12.30 88 HIS A O 1
ATOM 636 N N . GLY A 1 89 ? 8.071 10.125 -30.751 1.00 10.34 89 GLY A N 1
ATOM 637 C CA . GLY A 1 89 ? 7.203 10.815 -31.697 1.00 10.60 89 GLY A CA 1
ATOM 638 C C . GLY A 1 89 ? 6.244 9.910 -32.420 1.00 10.82 89 GLY A C 1
ATOM 639 O O . GLY A 1 89 ? 5.404 10.408 -33.168 1.00 10.95 89 GLY A O 1
ATOM 640 N N . THR A 1 90 ? 6.350 8.586 -32.266 1.00 10.74 90 THR A N 1
ATOM 641 C CA . THR A 1 90 ? 5.330 7.662 -32.780 1.00 10.76 90 THR A CA 1
ATOM 642 C C . THR A 1 90 ? 4.234 7.600 -31.741 1.00 10.37 90 THR A C 1
ATOM 643 O O . THR A 1 90 ? 3.185 8.240 -31.913 1.00 11.56 90 THR A O 1
ATOM 647 N N . ILE A 1 91 ? 4.497 6.874 -30.654 1.00 10.24 91 ILE A N 1
ATOM 648 C CA . ILE A 1 91 ? 3.616 6.936 -29.461 1.00 9.99 91 ILE A CA 1
ATOM 649 C C . ILE A 1 91 ? 4.403 7.678 -28.368 1.00 9.41 91 ILE A C 1
ATOM 650 O O . ILE A 1 91 ? 3.844 8.559 -27.737 1.00 10.36 91 ILE A O 1
ATOM 655 N N . GLU A 1 92 ? 5.649 7.258 -28.139 1.00 9.60 92 GLU A N 1
ATOM 656 C CA . GLU A 1 92 ? 6.466 7.863 -27.063 1.00 9.42 92 GLU A CA 1
ATOM 657 C C . GLU A 1 92 ? 6.472 9.387 -27.181 1.00 9.49 92 GLU A C 1
ATOM 658 O O . GLU A 1 92 ? 6.668 9.942 -28.267 1.00 10.29 92 GLU A O 1
ATOM 664 N N . HIS A 1 93 ? 6.279 10.011 -26.036 1.00 9.41 93 HIS A N 1
ATOM 665 C CA . HIS A 1 93 ? 6.100 11.475 -25.986 1.00 9.70 93 HIS A CA 1
ATOM 666 C C . HIS A 1 93 ? 6.735 12.061 -24.730 1.00 9.27 93 HIS A C 1
ATOM 667 O O . HIS A 1 93 ? 7.035 11.345 -23.766 1.00 9.43 93 HIS A O 1
ATOM 674 N N . ASP A 1 94 ? 6.962 13.364 -24.788 1.00 9.60 94 ASP A N 1
ATOM 675 C CA . ASP A 1 94 ? 7.408 14.135 -23.633 1.00 9.70 94 ASP A CA 1
ATOM 676 C C . ASP A 1 94 ? 6.360 14.178 -22.541 1.00 9.43 94 ASP A C 1
ATOM 677 O O . ASP A 1 94 ? 5.170 13.870 -22.787 1.00 10.05 94 ASP A O 1
ATOM 682 N N . ALA A 1 95 ? 6.758 14.575 -21.360 1.00 9.64 95 ALA A N 1
ATOM 683 C CA . ALA A 1 95 ? 5.878 14.727 -20.216 1.00 9.94 95 ALA A CA 1
ATOM 684 C C . ALA A 1 95 ? 5.247 13.371 -19.863 1.00 9.63 95 ALA A C 1
ATOM 685 O O . ALA A 1 95 ? 4.019 13.294 -19.574 1.00 10.63 95 ALA A O 1
ATOM 687 N N . SER A 1 96 ? 6.057 12.347 -19.853 1.00 8.97 96 SER A N 1
ATOM 688 C CA . SER A 1 96 ? 5.681 11.042 -19.297 1.00 9.10 96 SER A CA 1
ATOM 689 C C . SER A 1 96 ? 5.578 11.106 -17.798 1.00 9.12 96 SER A C 1
ATOM 690 O O . SER A 1 96 ? 6.171 11.967 -17.140 1.00 10.28 96 SER A O 1
ATOM 693 N N . LEU A 1 97 ? 4.862 10.146 -17.222 1.00 9.25 97 LEU A N 1
ATOM 694 C CA . LEU A 1 97 ? 4.665 10.022 -15.776 1.00 9.54 97 LEU A CA 1
ATOM 695 C C . LEU A 1 97 ? 5.852 9.447 -15.063 1.00 9.70 97 LEU A C 1
ATOM 696 O O . LEU A 1 97 ? 5.985 9.713 -13.852 1.00 10.63 97 LEU A O 1
ATOM 701 N N . SER A 1 98 ? 6.698 8.710 -15.734 1.00 10.01 98 SER A N 1
ATOM 702 C CA . SER A 1 98 ? 7.724 7.915 -15.060 1.00 9.87 98 SER A CA 1
ATOM 703 C C . SER A 1 98 ? 9.019 7.798 -15.831 1.00 9.83 98 SER A C 1
ATOM 704 O O . SER A 1 98 ? 9.918 7.074 -15.400 1.00 10.79 98 SER A O 1
ATOM 707 N N . ARG A 1 99 ? 9.099 8.445 -16.994 1.00 10.25 99 ARG A N 1
ATOM 708 C CA . ARG A 1 99 ? 10.277 8.451 -17.856 1.00 10.19 99 ARG A CA 1
ATOM 709 C C . ARG A 1 99 ? 10.682 9.893 -18.091 1.00 10.65 99 ARG A C 1
ATOM 710 O O . ARG A 1 99 ? 9.871 10.774 -18.048 1.00 10.28 99 ARG A O 1
ATOM 718 N N . GLU A 1 100 ? 11.958 10.090 -18.419 1.00 11.44 100 GLU A N 1
ATOM 719 C CA . GLU A 1 100 ? 12.457 11.415 -18.848 1.00 10.75 100 GLU A CA 1
ATOM 720 C C . GLU A 1 100 ? 12.106 11.660 -20.298 1.00 10.74 100 GLU A C 1
ATOM 721 O O . GLU A 1 100 ? 11.904 10.736 -21.081 1.00 11.10 100 GLU A O 1
ATOM 727 N N . ASP A 1 101 ? 12.080 12.936 -20.680 1.00 10.40 101 ASP A N 1
ATOM 728 C CA . ASP A 1 101 ? 11.916 13.307 -22.070 1.00 10.86 101 ASP A CA 1
ATOM 729 C C . ASP A 1 101 ? 13.128 12.862 -22.889 1.00 11.12 101 ASP A C 1
ATOM 730 O O . ASP A 1 101 ? 14.269 12.976 -22.405 1.00 12.36 101 ASP A O 1
ATOM 735 N N . PHE A 1 102 ? 12.911 12.438 -24.092 1.00 10.76 102 PHE A N 1
ATOM 736 C CA . PHE A 1 102 ? 13.969 12.054 -25.042 1.00 11.47 102 PHE A CA 1
ATOM 737 C C . PHE A 1 102 ? 15.060 13.113 -25.122 1.00 12.30 102 PHE A C 1
ATOM 738 O O . PHE A 1 102 ? 16.255 12.721 -25.124 1.00 13.48 102 PHE A O 1
ATOM 746 N N . ALA A 1 103 ? 14.747 14.378 -25.177 1.00 11.84 103 ALA A N 1
ATOM 747 C CA . ALA A 1 103 ? 15.777 15.411 -25.344 1.00 12.65 103 ALA A CA 1
ATOM 748 C C . ALA A 1 103 ? 16.513 15.564 -24.047 1.00 13.18 103 ALA A C 1
ATOM 749 O O . ALA A 1 103 ? 17.634 16.224 -24.128 1.00 17.50 103 ALA A O 1
ATOM 751 N N . LEU A 1 104 ? 16.046 15.156 -22.910 1.00 13.40 104 LEU A N 1
ATOM 752 C CA . LEU A 1 104 ? 16.665 15.399 -21.600 1.00 14.90 104 LEU A CA 1
ATOM 753 C C . LEU A 1 104 ? 17.379 14.185 -21.067 1.00 15.80 104 LEU A C 1
ATOM 754 O O . LEU A 1 104 ? 18.179 14.329 -20.161 1.00 18.40 104 LEU A O 1
ATOM 759 N N . GLY A 1 105 ? 17.026 13.007 -21.480 1.00 14.29 105 GLY A N 1
ATOM 760 C CA . GLY A 1 105 ? 17.580 11.826 -20.832 1.00 14.17 105 GLY A CA 1
ATOM 761 C C . GLY A 1 105 ? 16.986 10.566 -21.413 1.00 15.00 105 GLY A C 1
ATOM 762 O O . GLY A 1 105 ? 16.892 10.430 -22.606 1.00 17.56 105 GLY A O 1
ATOM 763 N N . ASP A 1 106 ? 16.678 9.642 -20.531 1.00 13.99 106 ASP A N 1
ATOM 764 C CA . ASP A 1 106 ? 16.294 8.263 -20.911 1.00 13.77 106 ASP A CA 1
ATOM 765 C C . ASP A 1 106 ? 14.757 8.205 -21.042 1.00 12.35 106 ASP A C 1
ATOM 766 O O . ASP A 1 106 ? 14.099 8.318 -20.013 1.00 12.92 106 ASP A O 1
ATOM 771 N N . ASN A 1 107 ? 14.285 8.038 -22.234 1.00 11.98 107 ASN A N 1
ATOM 772 C CA . ASN A 1 107 ? 12.816 7.995 -22.496 1.00 11.21 107 ASN A CA 1
ATOM 773 C C . ASN A 1 107 ? 12.213 6.607 -22.342 1.00 11.21 107 ASN A C 1
ATOM 774 O O . ASN A 1 107 ? 11.032 6.440 -22.665 1.00 11.26 107 ASN A O 1
ATOM 779 N N . LEU A 1 108 ? 12.998 5.636 -21.881 1.00 11.06 108 LEU A N 1
ATOM 780 C CA . LEU A 1 108 ? 12.637 4.212 -21.927 1.00 10.73 108 LEU A CA 1
ATOM 781 C C . LEU A 1 108 ? 12.407 3.660 -20.548 1.00 10.78 108 LEU A C 1
ATOM 782 O O . LEU A 1 108 ? 11.379 2.947 -20.339 1.00 11.21 108 LEU A O 1
ATOM 787 N N . HIS A 1 109 ? 13.310 3.852 -19.603 1.00 11.40 109 HIS A N 1
ATOM 788 C CA . HIS A 1 109 ? 13.284 3.161 -18.304 1.00 11.50 109 HIS A CA 1
ATOM 789 C C . HIS A 1 109 ? 12.581 3.983 -17.247 1.00 11.50 109 HIS A C 1
ATOM 790 O O . HIS A 1 109 ? 12.604 5.196 -17.257 1.00 12.23 109 HIS A O 1
ATOM 797 N N . PHE A 1 110 ? 12.004 3.259 -16.285 1.00 11.72 110 PHE A N 1
ATOM 798 C CA . PHE A 1 110 ? 11.405 3.868 -15.116 1.00 11.66 110 PHE A CA 1
ATOM 799 C C . PHE A 1 110 ? 12.415 4.735 -14.407 1.00 12.33 110 PHE A C 1
ATOM 800 O O . PHE A 1 110 ? 13.564 4.269 -14.189 1.00 13.68 110 PHE A O 1
ATOM 808 N N . ASN A 1 111 ? 12.014 5.892 -13.962 1.00 11.67 111 ASN A N 1
ATOM 809 C CA . ASN A 1 111 ? 12.860 6.854 -13.247 1.00 12.44 111 ASN A CA 1
ATOM 810 C C . ASN A 1 111 ? 12.078 7.322 -12.043 1.00 11.88 111 ASN A C 1
ATOM 811 O O . ASN A 1 111 ? 11.041 8.014 -12.176 1.00 12.23 111 ASN A O 1
ATOM 816 N N . GLU A 1 112 ? 12.569 7.018 -10.839 1.00 13.26 112 GLU A N 1
ATOM 817 C CA . GLU A 1 112 ? 11.873 7.394 -9.592 1.00 13.74 112 GLU A CA 1
ATOM 818 C C . GLU A 1 112 ? 11.749 8.883 -9.426 1.00 13.37 112 GLU A C 1
ATOM 819 O O . GLU A 1 112 ? 10.741 9.396 -8.966 1.00 14.13 112 GLU A O 1
ATOM 825 N N . ALA A 1 113 ? 12.768 9.649 -9.766 1.00 13.93 113 ALA A N 1
ATOM 826 C CA . ALA A 1 113 ? 12.734 11.094 -9.633 1.00 14.74 113 ALA A CA 1
ATOM 827 C C . ALA A 1 113 ? 11.596 11.693 -10.474 1.00 13.99 113 ALA A C 1
ATOM 828 O O . ALA A 1 113 ? 10.885 12.602 -10.003 1.00 15.50 113 ALA A O 1
ATOM 830 N N . ILE A 1 114 ? 11.376 11.202 -11.674 1.00 12.78 114 ILE A N 1
ATOM 831 C CA . ILE A 1 114 ? 10.206 11.672 -12.472 1.00 12.35 114 ILE A CA 1
ATOM 832 C C . ILE A 1 114 ? 8.916 11.191 -11.794 1.00 11.25 114 ILE A C 1
ATOM 833 O O . ILE A 1 114 ? 7.993 11.974 -11.655 1.00 12.45 114 ILE A O 1
ATOM 838 N N . PHE A 1 115 ? 8.881 9.921 -11.407 1.00 11.31 115 PHE A N 1
ATOM 839 C CA . PHE A 1 115 ? 7.659 9.295 -10.848 1.00 11.16 115 PHE A CA 1
ATOM 840 C C . PHE A 1 115 ? 7.242 9.929 -9.535 1.00 12.20 115 PHE A C 1
ATOM 841 O O . PHE A 1 115 ? 6.087 9.818 -9.164 1.00 12.04 115 PHE A O 1
ATOM 849 N N . ASN A 1 116 ? 8.140 10.650 -8.883 1.00 12.85 116 ASN A N 1
ATOM 850 C CA . ASN A 1 116 ? 7.835 11.268 -7.599 1.00 13.49 116 ASN A CA 1
ATOM 851 C C . ASN A 1 116 ? 6.577 12.106 -7.689 1.00 13.09 116 ASN A C 1
ATOM 852 O O . ASN A 1 116 ? 5.806 12.141 -6.699 1.00 13.49 116 ASN A O 1
ATOM 857 N N . THR A 1 117 ? 6.332 12.819 -8.779 1.00 12.52 117 THR A N 1
ATOM 858 C CA . THR A 1 117 ? 5.176 13.662 -8.890 1.00 12.50 117 THR A CA 1
ATOM 859 C C . THR A 1 117 ? 3.892 12.806 -8.790 1.00 11.66 117 THR A C 1
ATOM 860 O O . THR A 1 117 ? 3.004 13.100 -7.965 1.00 13.22 117 THR A O 1
ATOM 864 N N . LEU A 1 118 ? 3.777 11.782 -9.607 1.00 10.45 118 LEU A N 1
ATOM 865 C CA . LEU A 1 118 ? 2.610 10.879 -9.518 1.00 10.56 118 LEU A CA 1
ATOM 866 C C . LEU A 1 118 ? 2.564 10.234 -8.116 1.00 10.51 118 LEU A C 1
ATOM 867 O O . LEU A 1 118 ? 1.497 10.184 -7.490 1.00 11.04 118 LEU A O 1
ATOM 872 N N . ALA A 1 119 ? 3.696 9.737 -7.650 1.00 10.79 119 ALA A N 1
ATOM 873 C CA . ALA A 1 119 ? 3.717 9.041 -6.338 1.00 11.72 119 ALA A CA 1
ATOM 874 C C . ALA A 1 119 ? 3.072 9.896 -5.276 1.00 12.95 119 ALA A C 1
ATOM 875 O O . ALA A 1 119 ? 2.294 9.329 -4.453 1.00 13.15 119 ALA A O 1
ATOM 877 N N . ASN A 1 120 ? 3.414 11.155 -5.227 1.00 12.39 120 ASN A N 1
ATOM 878 C CA . ASN A 1 120 ? 3.018 12.042 -4.117 1.00 13.34 120 ASN A CA 1
ATOM 879 C C . ASN A 1 120 ? 1.713 12.720 -4.410 1.00 13.68 120 ASN A C 1
ATOM 880 O O . ASN A 1 120 ? 1.264 13.520 -3.576 1.00 15.72 120 ASN A O 1
ATOM 885 N N . SER A 1 121 ? 1.055 12.411 -5.508 1.00 12.65 121 SER A N 1
ATOM 886 C CA . SER A 1 121 ? -0.211 13.046 -5.859 1.00 13.07 121 SER A CA 1
ATOM 887 C C . SER A 1 121 ? -1.364 12.529 -4.936 1.00 12.41 121 SER A C 1
ATOM 888 O O . SER A 1 121 ? -1.264 11.529 -4.260 1.00 13.32 121 SER A O 1
ATOM 891 N N . ASN A 1 122 ? -2.432 13.260 -4.969 1.00 12.81 122 ASN A N 1
ATOM 892 C CA . ASN A 1 122 ? -3.595 13.062 -4.090 1.00 12.67 122 ASN A CA 1
ATOM 893 C C . ASN A 1 122 ? -3.136 12.878 -2.648 1.00 13.08 122 ASN A C 1
ATOM 894 O O . ASN A 1 122 ? -3.546 11.919 -1.983 1.00 12.72 122 ASN A O 1
ATOM 899 N N . PRO A 1 123 ? -2.338 13.786 -2.067 1.00 14.63 123 PRO A N 1
ATOM 900 C CA . PRO A 1 123 ? -1.913 13.610 -0.680 1.00 14.99 123 PRO A CA 1
ATOM 901 C C . PRO A 1 123 ? -3.111 13.508 0.276 1.00 14.98 123 PRO A C 1
ATOM 902 O O . PRO A 1 123 ? -4.076 14.234 0.144 1.00 14.17 123 PRO A O 1
ATOM 906 N N . GLY A 1 124 ? -3.035 12.589 1.215 1.00 14.48 124 GLY A N 1
ATOM 907 C CA . GLY A 1 124 ? -4.064 12.401 2.237 1.00 14.55 124 GLY A CA 1
ATOM 908 C C . GLY A 1 124 ? -5.135 11.460 1.788 1.00 15.14 124 GLY A C 1
ATOM 909 O O . GLY A 1 124 ? -6.059 11.174 2.567 1.00 19.69 124 GLY A O 1
ATOM 910 N N . SER A 1 125 ? -5.095 10.910 0.567 1.00 13.97 125 SER A N 1
ATOM 911 C CA . SER A 1 125 ? -6.047 9.901 0.096 1.00 13.78 125 SER A CA 1
ATOM 912 C C . SER A 1 125 ? -5.314 8.579 -0.024 1.00 11.29 125 SER A C 1
ATOM 913 O O . SER A 1 125 ? -4.098 8.537 -0.178 1.00 12.53 125 SER A O 1
ATOM 916 N N . ASP A 1 126 ? -6.086 7.507 0.007 1.00 12.78 126 ASP A N 1
ATOM 917 C CA . ASP A 1 126 ? -5.582 6.160 -0.282 1.00 12.65 126 ASP A CA 1
ATOM 918 C C . ASP A 1 126 ? -5.671 5.762 -1.775 1.00 11.76 126 ASP A C 1
ATOM 919 O O . ASP A 1 126 ? -5.228 4.691 -2.111 1.00 12.25 126 ASP A O 1
ATOM 924 N N . VAL A 1 127 ? -6.206 6.662 -2.619 1.00 11.65 127 VAL A N 1
ATOM 925 C CA . VAL A 1 127 ? -6.303 6.384 -4.060 1.00 11.64 127 VAL A CA 1
ATOM 926 C C . VAL A 1 127 ? -5.689 7.541 -4.841 1.00 11.25 127 VAL A C 1
ATOM 927 O O . VAL A 1 127 ? -5.677 8.707 -4.380 1.00 11.71 127 VAL A O 1
ATOM 931 N N . TYR A 1 128 ? -5.338 7.210 -6.065 1.00 10.60 128 TYR A N 1
ATOM 932 C CA . TYR A 1 128 ? -5.205 8.212 -7.149 1.00 10.21 128 TYR A CA 1
ATOM 933 C C . TYR A 1 128 ? -6.551 8.273 -7.822 1.00 10.40 128 TYR A C 1
ATOM 934 O O . TYR A 1 128 ? -7.257 7.267 -7.933 1.00 11.22 128 TYR A O 1
ATOM 943 N N . ASN A 1 129 ? -6.949 9.427 -8.335 1.00 10.91 129 ASN A N 1
ATOM 944 C CA . ASN A 1 129 ? -8.252 9.544 -8.990 1.00 10.94 129 ASN A CA 1
ATOM 945 C C . ASN A 1 129 ? -8.161 10.528 -10.153 1.00 11.40 129 ASN A C 1
ATOM 946 O O . ASN A 1 129 ? -7.046 10.963 -10.518 1.00 10.85 129 ASN A O 1
ATOM 951 N N . ILE A 1 130 ? -9.292 10.886 -10.729 1.00 10.84 130 ILE A N 1
ATOM 952 C CA . ILE A 1 130 ? -9.255 11.726 -11.934 1.00 12.19 130 ILE A CA 1
ATOM 953 C C . ILE A 1 130 ? -8.632 13.070 -11.604 1.00 11.72 130 ILE A C 1
ATOM 954 O O . ILE A 1 130 ? -7.910 13.648 -12.450 1.00 12.59 130 ILE A O 1
ATOM 959 N N . THR A 1 131 ? -8.968 13.642 -10.477 1.00 12.31 131 THR A N 1
ATOM 960 C CA . THR A 1 131 ? -8.500 14.971 -10.098 1.00 12.19 131 THR A CA 1
ATOM 961 C C . THR A 1 131 ? -6.996 14.957 -9.942 1.00 11.98 131 THR A C 1
ATOM 962 O O . THR A 1 131 ? -6.292 15.848 -10.459 1.00 12.63 131 THR A O 1
ATOM 966 N N . SER A 1 132 ? -6.454 14.007 -9.205 1.00 10.98 132 SER A N 1
ATOM 967 C CA . SER A 1 132 ? -5.027 13.946 -8.999 1.00 10.93 132 SER A CA 1
ATOM 968 C C . SER A 1 132 ? -4.345 13.624 -10.323 1.00 10.50 132 SER A C 1
ATOM 969 O O . SER A 1 132 ? -3.262 14.168 -10.566 1.00 11.12 132 SER A O 1
ATOM 972 N N . ALA A 1 133 ? -4.945 12.766 -11.113 1.00 10.03 133 ALA A N 1
ATOM 973 C CA . ALA A 1 133 ? -4.307 12.432 -12.401 1.00 10.35 133 ALA A CA 1
ATOM 974 C C . ALA A 1 133 ? -4.171 13.688 -13.272 1.00 10.68 133 ALA A C 1
ATOM 975 O O . ALA A 1 133 ? -3.135 13.847 -13.934 1.00 10.61 133 ALA A O 1
ATOM 977 N N . GLY A 1 134 ? -5.154 14.556 -13.296 1.00 10.72 134 GLY A N 1
ATOM 978 C CA . GLY A 1 134 ? -5.072 15.82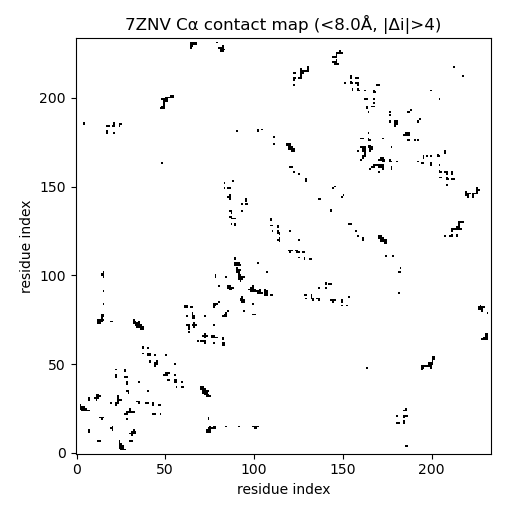4 -14.056 1.00 11.09 134 GLY A CA 1
ATOM 979 C C . GLY A 1 134 ? -4.040 16.746 -13.470 1.00 11.91 134 GLY A C 1
ATOM 980 O O . GLY A 1 134 ? -3.311 17.394 -14.249 1.00 12.17 134 GLY A O 1
ATOM 981 N N . GLN A 1 135 ? -3.911 16.834 -12.168 1.00 11.03 135 GLN A N 1
ATOM 982 C CA . GLN A 1 135 ? -2.854 17.642 -11.555 1.00 12.09 135 GLN A CA 1
ATOM 983 C C . GLN A 1 135 ? -1.487 17.114 -11.979 1.00 10.50 135 GLN A C 1
ATOM 984 O O . GLN A 1 135 ? -0.566 17.913 -12.238 1.00 11.12 135 GLN A O 1
ATOM 990 N N . VAL A 1 136 ? -1.308 15.813 -12.014 1.00 10.52 136 VAL A N 1
ATOM 991 C CA . VAL A 1 136 ? -0.041 15.236 -12.416 1.00 10.03 136 VAL A CA 1
ATOM 992 C C . VAL A 1 136 ? 0.222 15.607 -13.878 1.00 9.92 136 VAL A C 1
ATOM 993 O O . VAL A 1 136 ? 1.359 15.983 -14.223 1.00 10.47 136 VAL A O 1
ATOM 997 N N . LEU A 1 137 ? -0.753 15.462 -14.767 1.00 9.85 137 LEU A N 1
ATOM 998 C CA A LEU A 1 137 ? -0.506 15.854 -16.181 0.50 9.73 137 LEU A CA 1
ATOM 999 C CA B LEU A 1 137 ? -0.520 15.862 -16.181 0.50 9.82 137 LEU A CA 1
ATOM 1000 C C . LEU A 1 137 ? -0.078 17.318 -16.234 1.00 10.35 137 LEU A C 1
ATOM 1001 O O . LEU A 1 137 ? 0.814 17.648 -17.042 1.00 10.52 137 LEU A O 1
ATOM 1010 N N . LYS A 1 138 ? -0.737 18.167 -15.498 1.00 10.46 138 LYS A N 1
ATOM 1011 C CA . LYS A 1 138 ? -0.407 19.582 -15.497 1.00 10.66 138 LYS A CA 1
ATOM 1012 C C . LYS A 1 138 ? 1.038 19.778 -15.058 1.00 10.62 138 LYS A C 1
ATOM 1013 O O . LYS A 1 138 ? 1.817 20.503 -15.716 1.00 11.18 138 LYS A O 1
ATOM 1019 N N . ASP A 1 139 ? 1.423 19.186 -13.959 1.00 10.53 139 ASP A N 1
ATOM 1020 C CA . ASP A 1 139 ? 2.772 19.394 -13.410 1.00 10.75 139 ASP A CA 1
ATOM 1021 C C . ASP A 1 139 ? 3.810 18.759 -14.275 1.00 10.53 139 ASP A C 1
ATOM 1022 O O . ASP A 1 139 ? 4.910 19.350 -14.443 1.00 11.09 139 ASP A O 1
ATOM 1027 N N . ARG A 1 140 ? 3.534 17.605 -14.867 1.00 10.25 140 ARG A N 1
ATOM 1028 C CA . ARG A 1 140 ? 4.586 16.958 -15.694 1.00 10.33 140 ARG A CA 1
ATOM 1029 C C . ARG A 1 140 ? 4.800 17.784 -16.978 1.00 9.98 140 ARG A C 1
ATOM 1030 O O . ARG A 1 140 ? 5.947 17.941 -17.372 1.00 10.30 140 ARG A O 1
ATOM 1038 N N . LEU A 1 141 ? 3.724 18.277 -17.593 1.00 10.01 141 LEU A N 1
ATOM 1039 C CA . LEU A 1 141 ? 3.928 19.095 -18.791 1.00 9.91 141 LEU A CA 1
ATOM 1040 C C . LEU A 1 141 ? 4.626 20.402 -18.425 1.00 10.53 141 LEU A C 1
ATOM 1041 O O . LEU A 1 141 ? 5.520 20.834 -19.161 1.00 10.85 141 LEU A O 1
ATOM 1046 N N . ALA A 1 142 ? 4.273 21.020 -17.312 1.00 10.28 142 ALA A N 1
ATOM 1047 C CA . ALA A 1 142 ? 4.957 22.266 -16.908 1.00 10.87 142 ALA A CA 1
ATOM 1048 C C . ALA A 1 142 ? 6.407 21.963 -16.740 1.00 11.09 142 ALA A C 1
ATOM 1049 O O . ALA A 1 142 ? 7.270 22.835 -17.125 1.00 11.32 142 ALA A O 1
ATOM 1051 N N . ASP A 1 143 ? 6.825 20.856 -16.185 1.00 10.76 143 ASP A N 1
ATOM 1052 C CA . ASP A 1 143 ? 8.245 20.518 -16.024 1.00 11.07 143 ASP A CA 1
ATOM 1053 C C . ASP A 1 143 ? 8.915 20.432 -17.374 1.00 10.90 143 ASP A C 1
ATOM 1054 O O . ASP A 1 143 ? 10.045 20.939 -17.578 1.00 12.08 143 ASP A O 1
ATOM 1059 N N . SER A 1 144 ? 8.331 19.708 -18.325 1.00 11.02 144 SER A N 1
ATOM 1060 C CA . SER A 1 144 ? 8.895 19.614 -19.657 1.00 10.64 144 SER A CA 1
ATOM 1061 C C . SER A 1 144 ? 8.980 21.005 -20.270 1.00 11.19 144 SER A C 1
ATOM 1062 O O . SER A 1 144 ? 10.021 21.264 -20.942 1.00 12.67 144 SER A O 1
ATOM 1065 N N . LEU A 1 145 ? 7.976 21.822 -20.201 1.00 10.60 145 LEU A N 1
ATOM 1066 C CA . LEU A 1 145 ? 8.064 23.140 -20.835 1.00 11.50 145 LEU A CA 1
ATOM 1067 C C . LEU A 1 145 ? 9.177 23.922 -20.169 1.00 11.26 145 LEU A C 1
ATOM 1068 O O . LEU A 1 145 ? 9.859 24.739 -20.885 1.00 12.73 145 LEU A O 1
ATOM 1073 N N . ALA A 1 146 ? 9.389 23.784 -18.902 1.00 11.15 146 ALA A N 1
ATOM 1074 C CA . ALA A 1 146 ? 10.446 24.550 -18.190 1.00 11.14 146 ALA A CA 1
ATOM 1075 C C . ALA A 1 146 ? 11.792 24.069 -18.584 1.00 12.91 146 ALA A C 1
ATOM 1076 O O . ALA A 1 146 ? 12.734 24.966 -18.656 1.00 12.95 146 ALA A O 1
ATOM 1078 N N . ARG A 1 147 ? 12.033 22.819 -18.860 1.00 11.66 147 ARG A N 1
ATOM 1079 C CA . ARG A 1 147 ? 13.375 22.277 -18.943 1.00 12.41 147 ARG A CA 1
ATOM 1080 C C . ARG A 1 147 ? 13.747 21.739 -20.304 1.00 12.18 147 ARG A C 1
ATOM 1081 O O . ARG A 1 147 ? 14.925 21.452 -20.529 1.00 12.85 147 ARG A O 1
ATOM 1089 N N . ASN A 1 148 ? 12.811 21.529 -21.196 1.00 11.39 148 ASN A N 1
ATOM 1090 C CA . ASN A 1 148 ? 13.068 20.881 -22.481 1.00 11.58 148 ASN A CA 1
ATOM 1091 C C . ASN A 1 148 ? 12.773 21.916 -23.549 1.00 12.76 148 ASN A C 1
ATOM 1092 O O . ASN A 1 148 ? 11.616 22.191 -23.826 1.00 15.68 148 ASN A O 1
ATOM 1097 N N . PRO A 1 149 ? 13.786 22.427 -24.297 1.00 13.21 149 PRO A N 1
ATOM 1098 C CA . PRO A 1 149 ? 13.474 23.423 -25.318 1.00 14.91 149 PRO A CA 1
ATOM 1099 C C . PRO A 1 149 ? 12.737 22.786 -26.519 1.00 16.24 149 PRO A C 1
ATOM 1100 O O . PRO A 1 149 ? 12.226 23.507 -27.414 1.00 20.29 149 PRO A O 1
ATOM 1104 N N . ASN A 1 150 ? 12.864 21.466 -26.657 1.00 17.44 150 ASN A N 1
ATOM 1105 C CA . ASN A 1 150 ? 12.388 20.672 -27.832 1.00 16.75 150 ASN A CA 1
ATOM 1106 C C . ASN A 1 150 ? 11.055 19.950 -27.511 1.00 14.55 150 ASN A C 1
ATOM 1107 O O . ASN A 1 150 ? 10.684 19.089 -28.272 1.00 16.98 150 ASN A O 1
ATOM 1112 N N . VAL A 1 151 ? 10.288 20.442 -26.554 1.00 14.98 151 VAL A N 1
ATOM 1113 C CA A VAL A 1 151 ? 9.071 19.688 -26.142 0.50 12.70 151 VAL A CA 1
ATOM 1114 C CA B VAL A 1 151 ? 8.989 19.757 -26.114 0.50 13.10 151 VAL A CA 1
ATOM 1115 C C . VAL A 1 151 ? 8.048 19.679 -27.295 1.00 13.45 151 VAL A C 1
ATOM 1116 O O . VAL A 1 151 ? 7.889 20.700 -27.990 1.00 16.28 151 VAL A O 1
ATOM 1123 N N . THR A 1 152 ? 7.376 18.560 -27.504 1.00 11.06 152 THR A N 1
ATOM 1124 C CA . THR A 1 152 ? 6.321 18.407 -28.481 1.00 11.31 152 THR A CA 1
ATOM 1125 C C . THR A 1 152 ? 5.035 18.196 -27.697 1.00 10.65 152 THR A C 1
ATOM 1126 O O . THR A 1 152 ? 4.934 17.202 -26.909 1.00 11.22 152 THR A O 1
ATOM 1130 N N . ASN A 1 153 ? 4.104 19.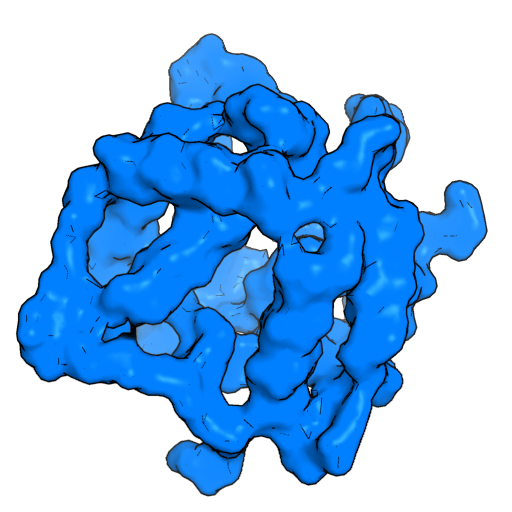100 -27.824 1.00 10.86 153 ASN A N 1
ATOM 1131 C CA . ASN A 1 153 ? 2.880 19.168 -27.017 1.00 11.68 153 ASN A CA 1
ATOM 1132 C C . ASN A 1 153 ? 1.717 19.560 -27.908 1.00 11.01 153 ASN A C 1
ATOM 1133 O O . ASN A 1 153 ? 1.361 20.741 -27.983 1.00 12.73 153 ASN A O 1
ATOM 1138 N N . THR A 1 154 ? 1.193 18.621 -28.626 1.00 10.98 154 THR A N 1
ATOM 1139 C CA . THR A 1 154 ? 0.010 18.819 -29.484 1.00 12.04 154 THR A CA 1
ATOM 1140 C C . THR A 1 154 ? -1.173 18.057 -28.909 1.00 11.83 154 THR A C 1
ATOM 1141 O O . THR A 1 154 ? -1.023 17.274 -27.949 1.00 11.95 154 THR A O 1
ATOM 1145 N N . GLY A 1 155 ? -2.322 18.201 -29.521 1.00 12.20 155 GLY A N 1
ATOM 1146 C CA . GLY A 1 155 ? -3.481 17.393 -29.148 1.00 11.74 155 GLY A CA 1
ATOM 1147 C C . GLY A 1 155 ? -3.211 15.909 -29.251 1.00 12.16 155 GLY A C 1
ATOM 1148 O O . GLY A 1 155 ? -3.859 15.140 -28.510 1.00 12.75 155 GLY A O 1
ATOM 1149 N N . LYS A 1 156 ? -2.309 15.445 -30.093 1.00 11.25 156 LYS A N 1
ATOM 1150 C CA . LYS A 1 156 ? -1.997 14.024 -30.175 1.00 11.74 156 LYS A CA 1
ATOM 1151 C C . LYS A 1 156 ? -1.383 13.565 -28.856 1.00 11.12 156 LYS A C 1
ATOM 1152 O O . LYS A 1 156 ? -1.876 12.596 -28.249 1.00 11.66 156 LYS A O 1
ATOM 1158 N N . GLU A 1 157 ? -0.310 14.200 -28.448 1.00 10.89 157 GLU A N 1
ATOM 1159 C CA . GLU A 1 157 ? 0.356 13.805 -27.203 1.00 10.61 157 GLU A CA 1
ATOM 1160 C C . GLU A 1 157 ? -0.559 13.989 -26.035 1.00 10.54 157 GLU A C 1
ATOM 1161 O O . GLU A 1 157 ? -0.547 13.103 -25.116 1.00 10.73 157 GLU A O 1
ATOM 1167 N N . PHE A 1 158 ? -1.308 15.043 -25.956 1.00 10.49 158 PHE A N 1
ATOM 1168 C CA . PHE A 1 158 ? -2.146 15.245 -24.780 1.00 11.14 158 PHE A CA 1
ATOM 1169 C C . PHE A 1 158 ? -3.216 14.161 -24.769 1.00 10.81 158 PHE A C 1
ATOM 1170 O O . PHE A 1 158 ? -3.505 13.618 -23.663 1.00 11.68 158 PHE A O 1
ATOM 1178 N N . THR A 1 159 ? -3.821 13.823 -25.881 1.00 10.87 159 THR A N 1
ATOM 1179 C CA . THR A 1 159 ? -4.845 12.772 -25.908 1.00 11.71 159 THR A CA 1
ATOM 1180 C C . THR A 1 159 ? -4.219 11.492 -25.390 1.00 11.16 159 THR A C 1
ATOM 1181 O O . THR A 1 159 ? -4.823 10.800 -24.535 1.00 11.53 159 THR A O 1
ATOM 1185 N N . ILE A 1 160 ? -3.055 11.143 -25.888 1.00 10.14 160 ILE A N 1
ATOM 1186 C CA . ILE A 1 160 ? -2.401 9.875 -25.441 1.00 10.39 160 ILE A CA 1
ATOM 1187 C C . ILE A 1 160 ? -2.152 9.939 -23.927 1.00 10.24 160 ILE A C 1
ATOM 1188 O O . ILE A 1 160 ? -2.363 8.948 -23.245 1.00 10.09 160 ILE A O 1
ATOM 1193 N N . ARG A 1 161 ? -1.675 11.085 -23.450 1.00 9.50 161 ARG A N 1
ATOM 1194 C CA . ARG A 1 161 ? -1.339 11.199 -22.001 1.00 9.49 161 ARG A CA 1
ATOM 1195 C C . ARG A 1 161 ? -2.601 11.011 -21.142 1.00 9.80 161 ARG A C 1
ATOM 1196 O O . ARG A 1 161 ? -2.512 10.426 -20.079 1.00 10.04 161 ARG A O 1
ATOM 1204 N N . THR A 1 162 ? -3.724 11.575 -21.586 1.00 9.56 162 THR A N 1
ATOM 1205 C CA . THR A 1 162 ? -4.991 11.396 -20.818 1.00 9.82 162 THR A CA 1
ATOM 1206 C C . THR A 1 162 ? -5.401 9.915 -20.831 1.00 9.80 162 THR A C 1
ATOM 1207 O O . THR A 1 162 ? -5.916 9.444 -19.823 1.00 10.65 162 THR A O 1
ATOM 1211 N N . LEU A 1 163 ? -5.184 9.233 -21.949 1.00 9.56 163 LEU A N 1
ATOM 1212 C CA . LEU A 1 163 ? -5.594 7.804 -22.045 1.00 10.17 163 LEU A CA 1
ATOM 1213 C C . LEU A 1 163 ? -4.660 6.940 -21.194 1.00 9.56 163 LEU A C 1
ATOM 1214 O O . LEU A 1 163 ? -5.126 6.009 -20.561 1.00 9.87 163 LEU A O 1
ATOM 1219 N N . GLU A 1 164 ? -3.374 7.279 -21.192 1.00 9.02 164 GLU A N 1
ATOM 1220 C CA . GLU A 1 164 ? -2.418 6.512 -20.353 1.00 9.14 164 GLU A CA 1
ATOM 1221 C C . GLU A 1 164 ? -2.773 6.667 -18.872 1.00 9.07 164 GLU A C 1
ATOM 1222 O O . GLU A 1 164 ? -2.706 5.691 -18.139 1.00 9.96 164 GLU A O 1
ATOM 1228 N N . SER A 1 165 ? -3.156 7.874 -18.481 1.00 9.46 165 SER A N 1
ATOM 1229 C CA . SER A 1 165 ? -3.532 8.084 -17.062 1.00 9.89 165 SER A CA 1
ATOM 1230 C C . SER A 1 165 ? -4.849 7.339 -16.778 1.00 10.05 165 SER A C 1
ATOM 1231 O O . SER A 1 165 ? -4.970 6.712 -15.742 1.00 10.74 165 SER A O 1
ATOM 1234 N N . ALA A 1 166 ? -5.786 7.381 -17.720 1.00 10.27 166 ALA A N 1
ATOM 1235 C CA . ALA A 1 166 ? -7.028 6.581 -17.555 1.00 10.73 166 ALA A CA 1
ATOM 1236 C C . ALA A 1 166 ? -6.665 5.092 -17.439 1.00 10.62 166 ALA A C 1
ATOM 1237 O O . ALA A 1 166 ? -7.318 4.385 -16.696 1.00 10.95 166 ALA A O 1
ATOM 1239 N N . PHE A 1 167 ? -5.671 4.645 -18.194 1.00 9.87 167 PHE A N 1
ATOM 1240 C CA . PHE A 1 167 ? -5.223 3.231 -18.139 1.00 10.12 167 PHE A CA 1
ATOM 1241 C C . PHE A 1 167 ? -4.702 2.856 -16.743 1.00 9.89 167 PHE A C 1
ATOM 1242 O O . PHE A 1 167 ? -5.085 1.813 -16.251 1.00 10.48 167 PHE A O 1
ATOM 1250 N N . TYR A 1 168 ? -3.807 3.657 -16.151 1.00 10.04 168 TYR A N 1
ATOM 1251 C CA . TYR A 1 168 ? -3.252 3.198 -14.843 1.00 9.69 168 TYR A CA 1
ATOM 1252 C C . TYR A 1 168 ? -4.384 3.203 -13.809 1.00 10.20 168 TYR A C 1
ATOM 1253 O O . TYR A 1 168 ? -4.430 2.303 -12.976 1.00 11.20 168 TYR A O 1
ATOM 1262 N N . LEU A 1 169 ? -5.259 4.198 -13.879 1.00 9.86 169 LEU A N 1
ATOM 1263 C CA . LEU A 1 169 ? -6.386 4.247 -12.933 1.00 10.42 169 LEU A CA 1
ATOM 1264 C C . LEU A 1 169 ? -7.272 3.044 -13.173 1.00 10.06 169 LEU A C 1
ATOM 1265 O O . LEU A 1 169 ? -7.789 2.445 -12.187 1.00 11.55 169 LEU A O 1
ATOM 1270 N N . SER A 1 170 ? -7.531 2.682 -14.393 1.00 10.21 170 SER A N 1
ATOM 1271 C CA . SER A 1 170 ? -8.502 1.627 -14.720 1.00 10.25 170 SER A CA 1
ATOM 1272 C C . SER A 1 170 ? -7.911 0.283 -14.472 1.00 10.58 170 SER A C 1
ATOM 1273 O O . SER A 1 170 ? -8.682 -0.571 -13.936 1.00 12.57 170 SER A O 1
ATOM 1276 N N . VAL A 1 171 ? -6.724 -0.038 -14.875 1.00 10.48 171 VAL A N 1
ATOM 1277 C CA A VAL A 1 171 ? -6.214 -1.415 -14.768 0.50 10.19 171 VAL A CA 1
ATOM 1278 C CA B VAL A 1 171 ? -6.199 -1.390 -14.787 0.50 11.00 171 VAL A CA 1
ATOM 1279 C C . VAL A 1 171 ? -5.762 -1.700 -13.349 1.00 10.53 171 VAL A C 1
ATOM 1280 O O . VAL A 1 171 ? -5.926 -2.883 -12.935 1.00 11.90 171 VAL A O 1
ATOM 1287 N N . MET A 1 172 ? -5.207 -0.755 -12.633 1.00 10.50 172 MET A N 1
ATOM 1288 C CA . MET A 1 172 ? -4.839 -0.975 -11.213 1.00 11.13 172 MET A CA 1
ATOM 1289 C C . MET A 1 172 ? -5.989 -0.674 -10.299 1.00 11.50 172 MET A C 1
ATOM 1290 O O . MET A 1 172 ? -5.863 -1.014 -9.099 1.00 12.37 172 MET A O 1
ATOM 1295 N N . GLY A 1 173 ? -7.050 -0.068 -10.760 1.00 11.50 173 GLY A N 1
ATOM 1296 C CA . GLY A 1 173 ? -8.140 0.386 -9.914 1.00 12.21 173 GLY A CA 1
ATOM 1297 C C . GLY A 1 173 ? -9.479 -0.053 -10.401 1.00 12.42 173 GLY A C 1
ATOM 1298 O O . GLY A 1 173 ? -9.654 -1.213 -10.798 1.00 16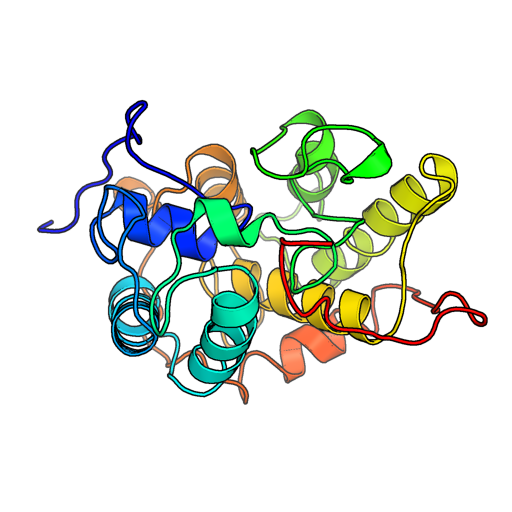.42 173 GLY A O 1
ATOM 1299 N N . ASN A 1 174 ? -10.414 0.832 -10.366 1.00 13.52 174 ASN A N 1
ATOM 1300 C CA . ASN A 1 174 ? -11.815 0.611 -10.778 1.00 14.07 174 ASN A CA 1
ATOM 1301 C C . ASN A 1 174 ? -12.002 1.296 -12.131 1.00 14.35 174 ASN A C 1
ATOM 1302 O O . ASN A 1 174 ? -11.930 2.521 -12.193 1.00 15.27 174 ASN A O 1
ATOM 1307 N N . ALA A 1 175 ? -12.301 0.502 -13.130 1.00 13.66 175 ALA A N 1
ATOM 1308 C CA . ALA A 1 175 ? -12.408 1.014 -14.497 1.00 14.50 175 ALA A CA 1
ATOM 1309 C C . ALA A 1 175 ? -13.710 1.810 -14.733 1.00 14.26 175 ALA A C 1
ATOM 1310 O O . ALA A 1 175 ? -13.815 2.494 -15.728 1.00 14.82 175 ALA A O 1
ATOM 1312 N N . THR A 1 176 ? -14.645 1.776 -13.796 1.00 16.37 176 THR A N 1
ATOM 1313 C CA . THR A 1 176 ? -15.859 2.580 -13.914 1.00 17.51 176 THR A CA 1
ATOM 1314 C C . THR A 1 176 ? -15.577 3.978 -13.340 1.00 17.61 176 THR A C 1
ATOM 1315 O O . THR A 1 176 ? -15.936 4.994 -13.965 1.00 21.23 176 THR A O 1
ATOM 1319 N N . THR A 1 177 ? -14.950 4.055 -12.157 1.00 15.54 177 THR A N 1
ATOM 1320 C CA . THR A 1 177 ? -14.786 5.340 -11.465 1.00 17.46 177 THR A CA 1
ATOM 1321 C C . THR A 1 177 ? -13.433 6.025 -11.733 1.00 15.83 177 THR A C 1
ATOM 1322 O O . THR A 1 177 ? -13.346 7.229 -11.497 1.00 17.79 177 THR A O 1
ATOM 1326 N N . GLY A 1 178 ? -12.437 5.308 -12.204 1.00 14.67 178 GLY A N 1
ATOM 1327 C CA . GLY A 1 178 ? -11.109 5.927 -12.347 1.00 14.76 178 GLY A CA 1
ATOM 1328 C C . GLY A 1 178 ? -10.449 6.175 -11.025 1.00 14.46 178 GLY A C 1
ATOM 1329 O O . GLY A 1 178 ? -9.712 7.195 -10.915 1.00 17.36 178 GLY A O 1
ATOM 1330 N N . GLU A 1 179 ? -10.692 5.390 -10.005 1.00 14.65 179 GLU A N 1
ATOM 1331 C CA A GLU A 1 179 ? -9.978 5.478 -8.706 0.50 14.89 179 GLU A CA 1
ATOM 1332 C CA B GLU A 1 179 ? -9.974 5.482 -8.706 0.50 15.14 179 GLU A CA 1
ATOM 1333 C C . GLU A 1 179 ? -9.100 4.240 -8.592 1.00 13.65 179 GLU A C 1
ATOM 1334 O O . GLU A 1 179 ? -9.615 3.143 -8.878 1.00 14.79 179 GLU A O 1
ATOM 1345 N N . ALA A 1 180 ? -7.860 4.381 -8.172 1.00 11.68 180 ALA A N 1
ATOM 1346 C CA . ALA A 1 180 ? -6.968 3.246 -8.011 1.00 12.18 180 ALA A CA 1
ATOM 1347 C C . ALA A 1 180 ? -6.217 3.327 -6.709 1.00 11.73 180 ALA A C 1
ATOM 1348 O O . ALA A 1 180 ? -5.656 4.380 -6.381 1.00 11.65 180 ALA A O 1
ATOM 1350 N N . PRO A 1 181 ? -6.119 2.194 -5.964 1.00 11.65 181 PRO A N 1
ATOM 1351 C CA . PRO A 1 181 ? -5.284 2.172 -4.758 1.00 11.20 181 PRO A CA 1
ATOM 1352 C C . PRO A 1 181 ? -3.872 2.626 -5.072 1.00 11.38 181 PRO A C 1
ATOM 1353 O O . PRO A 1 181 ? -3.239 2.125 -6.008 1.00 11.59 181 PRO A O 1
ATOM 1357 N N . LYS A 1 182 ? -3.339 3.527 -4.256 1.00 10.66 182 LYS A N 1
ATOM 1358 C CA . LYS A 1 182 ? -2.005 4.073 -4.508 1.00 10.40 182 LYS A CA 1
ATOM 1359 C C . LYS A 1 182 ? -0.963 3.001 -4.526 1.00 11.39 182 LYS A C 1
ATOM 1360 O O . LYS A 1 182 ? -0.019 3.033 -5.332 1.00 11.82 182 LYS A O 1
ATOM 1366 N N . ASN A 1 183 ? -1.020 2.038 -3.586 1.00 11.58 183 ASN A N 1
ATOM 1367 C CA . ASN A 1 183 ? 0.063 1.066 -3.492 1.00 11.85 183 ASN A CA 1
ATOM 1368 C C . ASN A 1 183 ? 0.097 0.191 -4.740 1.00 10.99 183 ASN A C 1
ATOM 1369 O O . ASN A 1 183 ? 1.164 -0.176 -5.163 1.00 11.79 183 ASN A O 1
ATOM 1374 N N . PHE A 1 184 ? -1.034 -0.132 -5.301 1.00 10.67 184 PHE A N 1
ATOM 1375 C CA . PHE A 1 184 ? -1.062 -0.943 -6.544 1.00 10.67 184 PHE A CA 1
ATOM 1376 C C . PHE A 1 184 ? -0.415 -0.140 -7.682 1.00 10.65 184 PHE A C 1
ATOM 1377 O O . PHE A 1 184 ? 0.339 -0.715 -8.452 1.00 11.26 184 PHE A O 1
ATOM 1385 N N . VAL A 1 185 ? -0.800 1.122 -7.827 1.00 10.37 185 VAL A N 1
ATOM 1386 C CA . VAL A 1 185 ? -0.185 1.941 -8.901 1.00 9.76 185 VAL A CA 1
ATOM 1387 C C . VAL A 1 185 ? 1.327 2.043 -8.713 1.00 10.89 185 VAL A C 1
ATOM 1388 O O . VAL A 1 185 ? 2.081 1.960 -9.688 1.00 11.11 185 VAL A O 1
ATOM 1392 N N . GLN A 1 186 ? 1.776 2.238 -7.469 1.00 10.99 186 GLN A N 1
ATOM 1393 C CA . GLN A 1 186 ? 3.223 2.314 -7.210 1.00 11.31 186 GLN A CA 1
ATOM 1394 C C . GLN A 1 186 ? 3.941 1.040 -7.601 1.00 11.31 186 GLN A C 1
ATOM 1395 O O . GLN A 1 186 ? 5.026 1.124 -8.201 1.00 11.85 186 GLN A O 1
ATOM 1401 N N . ILE A 1 187 ? 3.396 -0.126 -7.232 1.00 11.44 187 ILE A N 1
ATOM 1402 C CA . ILE A 1 187 ? 4.048 -1.401 -7.598 1.00 11.01 187 ILE A CA 1
ATOM 1403 C C . ILE A 1 187 ? 4.048 -1.538 -9.123 1.00 10.91 187 ILE A C 1
ATOM 1404 O O . ILE A 1 187 ? 5.043 -1.993 -9.695 1.00 11.27 187 ILE A O 1
ATOM 1409 N N . PHE A 1 188 ? 2.925 -1.239 -9.737 1.00 10.47 188 PHE A N 1
ATOM 1410 C CA . PHE A 1 188 ? 2.793 -1.340 -11.204 1.00 10.50 188 PHE A CA 1
ATOM 1411 C C . PHE A 1 188 ? 3.941 -0.587 -11.891 1.00 10.40 188 PHE A C 1
ATOM 1412 O O . PHE A 1 188 ? 4.597 -1.133 -12.786 1.00 11.15 188 PHE A O 1
ATOM 1420 N N . PHE A 1 189 ? 4.137 0.656 -11.540 1.00 10.07 189 PHE A N 1
ATOM 1421 C CA . PHE A 1 189 ? 5.182 1.466 -12.191 1.00 11.11 189 PHE A CA 1
ATOM 1422 C C . PHE A 1 189 ? 6.575 1.030 -11.765 1.00 10.55 189 PHE A C 1
ATOM 1423 O O . PHE A 1 189 ? 7.484 0.882 -12.586 1.00 11.49 189 PHE A O 1
ATOM 1431 N N . ARG A 1 190 ? 6.767 0.852 -10.459 1.00 10.98 190 ARG A N 1
ATOM 1432 C CA . ARG A 1 190 ? 8.153 0.644 -9.954 1.00 11.85 190 ARG A CA 1
ATOM 1433 C C . ARG A 1 190 ? 8.658 -0.744 -10.253 1.00 12.72 190 ARG A C 1
ATOM 1434 O O . ARG A 1 190 ? 9.873 -0.894 -10.521 1.00 15.12 190 ARG A O 1
ATOM 1442 N N . GLU A 1 191 ? 7.804 -1.744 -10.230 1.00 11.37 191 GLU A N 1
ATOM 1443 C CA . GLU A 1 191 ? 8.196 -3.137 -10.390 1.00 12.46 191 GLU A CA 1
ATOM 1444 C C . GLU A 1 191 ? 7.688 -3.729 -11.692 1.00 12.19 191 GLU A C 1
ATOM 1445 O O . GLU A 1 191 ? 8.153 -4.815 -12.070 1.00 12.36 191 GLU A O 1
ATOM 1451 N N . GLU A 1 192 ? 6.736 -3.090 -12.381 1.00 11.12 192 GLU A N 1
ATOM 1452 C CA . GLU A 1 192 ? 6.094 -3.654 -13.585 1.00 10.94 192 GLU A CA 1
ATOM 1453 C C . GLU A 1 192 ? 5.668 -5.091 -13.282 1.00 10.36 192 GLU A C 1
ATOM 1454 O O . GLU A 1 192 ? 6.025 -6.071 -13.902 1.00 11.14 192 GLU A O 1
ATOM 1460 N N . ARG A 1 193 ? 4.839 -5.147 -12.236 1.00 11.59 193 ARG A N 1
ATOM 1461 C CA . ARG A 1 193 ? 4.300 -6.366 -11.630 1.00 11.19 193 ARG A CA 1
ATOM 1462 C C . ARG A 1 193 ? 2.830 -6.168 -11.300 1.00 10.92 193 ARG A C 1
ATOM 1463 O O . ARG A 1 193 ? 2.455 -5.093 -10.813 1.00 12.08 193 ARG A O 1
ATOM 1471 N N . LEU A 1 194 ? 2.040 -7.204 -11.492 1.00 11.32 194 LEU A N 1
ATOM 1472 C CA . LEU A 1 194 ? 0.663 -7.241 -10.995 1.00 11.64 194 LEU A CA 1
ATOM 1473 C C . LEU A 1 194 ? 0.666 -7.460 -9.490 1.00 10.99 194 LEU A C 1
ATOM 1474 O O . LEU A 1 194 ? 1.308 -8.424 -9.042 1.00 11.80 194 LEU A O 1
ATOM 1479 N N . PRO A 1 195 ? 0.064 -6.582 -8.700 1.00 11.02 195 PRO A N 1
ATOM 1480 C CA . PRO A 1 195 ? 0.186 -6.690 -7.224 1.00 12.24 195 PRO A CA 1
ATOM 1481 C C . PRO A 1 195 ? -0.729 -7.767 -6.599 1.00 12.70 195 PRO A C 1
ATOM 1482 O O . PRO A 1 195 ? -1.592 -7.501 -5.781 1.00 12.48 195 PRO A O 1
ATOM 1486 N N . ILE A 1 196 ? -0.545 -8.999 -7.052 1.00 12.21 196 ILE A N 1
ATOM 1487 C CA . ILE A 1 196 ? -1.477 -10.108 -6.694 1.00 12.88 196 ILE A CA 1
ATOM 1488 C C . ILE A 1 196 ? -1.402 -10.429 -5.193 1.00 11.91 196 ILE A C 1
ATOM 1489 O O . ILE A 1 196 ? -2.491 -10.515 -4.571 1.00 13.23 196 ILE A O 1
ATOM 1494 N N . GLU A 1 197 ? -0.208 -10.603 -4.667 1.00 12.75 197 GLU A N 1
ATOM 1495 C CA . GLU A 1 197 ? -0.137 -10.965 -3.229 1.00 13.71 197 GLU A CA 1
ATOM 1496 C C . GLU A 1 197 ? -0.745 -9.821 -2.412 1.00 14.12 197 GLU A C 1
ATOM 1497 O O . GLU A 1 197 ? -1.333 -10.098 -1.358 1.00 14.01 197 GLU A O 1
ATOM 1503 N N . GLU A 1 198 ? -0.629 -8.593 -2.904 1.00 12.57 198 GLU A N 1
ATOM 1504 C CA . GLU A 1 198 ? -1.128 -7.366 -2.251 1.00 12.55 198 GLU A CA 1
ATOM 1505 C C . GLU A 1 198 ? -2.624 -7.150 -2.399 1.00 11.19 198 GLU A C 1
ATOM 1506 O O . GLU A 1 198 ? -3.138 -6.216 -1.839 1.00 12.19 198 GLU A O 1
ATOM 1512 N N . GLY A 1 199 ? -3.306 -8.007 -3.147 1.00 11.92 199 GLY A N 1
ATOM 1513 C CA . GLY A 1 199 ? -4.761 -8.001 -3.237 1.00 12.23 199 GLY A CA 1
ATOM 1514 C C . GLY A 1 199 ? -5.324 -7.497 -4.552 1.00 11.88 199 GLY A C 1
ATOM 1515 O O . GLY A 1 199 ? -6.544 -7.383 -4.641 1.00 13.36 199 GLY A O 1
ATOM 1516 N N . TRP A 1 200 ? -4.485 -7.167 -5.538 1.00 11.69 200 TRP A N 1
ATOM 1517 C CA . TRP A 1 200 ? -5.040 -6.693 -6.840 1.00 12.08 200 TRP A CA 1
ATOM 1518 C C . TRP A 1 200 ? -5.763 -7.841 -7.539 1.00 11.81 200 TRP A C 1
ATOM 1519 O O . TRP A 1 200 ? -5.219 -8.928 -7.598 1.00 13.01 200 TRP A O 1
ATOM 1530 N N . LYS A 1 201 ? -6.893 -7.519 -8.087 1.00 12.23 201 LYS A N 1
ATOM 1531 C CA . LYS A 1 201 ? -7.701 -8.449 -8.890 1.00 14.15 201 LYS A CA 1
ATOM 1532 C C . LYS A 1 201 ? -7.941 -7.848 -10.284 1.00 12.76 201 LYS A C 1
ATOM 1533 O O . LYS A 1 201 ? -8.309 -6.707 -10.364 1.00 13.78 201 LYS A O 1
ATOM 1539 N N . ARG A 1 202 ? -7.822 -8.661 -11.288 1.00 12.46 202 ARG A N 1
ATOM 1540 C CA . ARG A 1 202 ? -8.217 -8.292 -12.661 1.00 12.88 202 ARG A CA 1
ATOM 1541 C C . ARG A 1 202 ? -9.608 -7.739 -12.671 1.00 13.30 202 ARG A C 1
ATOM 1542 O O . ARG A 1 202 ? -10.513 -8.294 -11.984 1.00 16.63 202 ARG A O 1
ATOM 1550 N N . SER A 1 203 ? -9.879 -6.710 -13.444 1.00 12.98 203 SER A N 1
ATOM 1551 C CA . SER A 1 203 ? -11.234 -6.130 -13.525 1.00 15.72 203 SER A CA 1
ATOM 1552 C C . SER A 1 203 ? -12.249 -7.187 -13.906 1.00 17.43 203 SER A C 1
ATOM 1553 O O . SER A 1 203 ? -12.075 -7.913 -14.820 1.00 16.96 203 SER A O 1
ATOM 1556 N N . THR A 1 204 ? -13.367 -7.234 -13.157 1.00 23.94 204 THR A N 1
ATOM 1557 C CA . THR A 1 204 ? -14.477 -8.138 -13.550 1.00 25.97 204 THR A CA 1
ATOM 1558 C C . THR A 1 204 ? -15.402 -7.397 -14.508 1.00 24.43 204 THR A C 1
ATOM 1559 O O . THR A 1 204 ? -16.300 -8.069 -15.034 1.00 26.56 204 THR A O 1
ATOM 1563 N N . THR A 1 205 ? -15.137 -6.138 -14.810 1.00 20.91 205 THR A N 1
ATOM 1564 C CA . THR A 1 205 ? -15.853 -5.466 -15.917 1.00 19.57 205 THR A CA 1
ATOM 1565 C C . THR A 1 205 ? -14.880 -5.222 -17.063 1.00 17.06 205 THR A C 1
ATOM 1566 O O . THR A 1 205 ? -13.723 -4.818 -16.875 1.00 16.74 205 THR A O 1
ATOM 1570 N N . PRO A 1 206 ? -15.303 -5.430 -18.286 1.00 14.61 206 PRO A N 1
ATOM 1571 C CA . PRO A 1 206 ? -14.434 -5.181 -19.415 1.00 13.59 206 PRO A CA 1
ATOM 1572 C C . PRO A 1 206 ? -14.022 -3.712 -19.461 1.00 12.47 206 PRO A C 1
ATOM 1573 O O . PRO A 1 206 ? -14.822 -2.822 -19.271 1.00 12.98 206 PRO A O 1
ATOM 1577 N N . ILE A 1 207 ? -12.731 -3.498 -19.790 1.00 12.04 207 ILE A N 1
ATOM 1578 C CA . ILE A 1 207 ? -12.183 -2.134 -19.951 1.00 11.75 207 ILE A CA 1
ATOM 1579 C C . ILE A 1 207 ? -12.158 -1.855 -21.451 1.00 11.63 207 ILE A C 1
ATOM 1580 O O . ILE A 1 207 ? -11.541 -2.620 -22.182 1.00 11.83 207 ILE A O 1
ATOM 1585 N N . THR A 1 208 ? -12.908 -0.869 -21.833 1.00 13.19 208 THR A N 1
ATOM 1586 C CA . THR A 1 208 ? -13.198 -0.606 -23.249 1.00 14.56 208 THR A CA 1
ATOM 1587 C C . THR A 1 208 ? -12.949 0.850 -23.562 1.00 14.50 208 THR A C 1
ATOM 1588 O O . THR A 1 208 ? -12.800 1.684 -22.675 1.00 14.26 208 THR A O 1
ATOM 1592 N N . SER A 1 209 ? -13.109 1.220 -24.797 1.00 16.51 209 SER A N 1
ATOM 1593 C CA A SER A 1 209 ? -13.084 2.657 -25.146 0.50 16.43 209 SER A CA 1
ATOM 1594 C CA B SER A 1 209 ? -13.119 2.653 -25.173 0.50 17.19 209 SER A CA 1
ATOM 1595 C C . SER A 1 209 ? -14.233 3.384 -24.456 1.00 18.09 209 SER A C 1
ATOM 1596 O O . SER A 1 209 ? -14.001 4.542 -24.043 1.00 17.43 209 SER A O 1
ATOM 1601 N N . ASP A 1 210 ? -15.367 2.762 -24.255 1.00 17.36 210 ASP A N 1
ATOM 1602 C CA . ASP A 1 210 ? -16.493 3.454 -23.624 1.00 18.76 210 ASP A CA 1
ATOM 1603 C C . ASP A 1 210 ? -16.298 3.630 -22.121 1.00 17.68 210 ASP A C 1
ATOM 1604 O O . ASP A 1 210 ? -16.940 4.479 -21.552 1.00 18.69 210 ASP A O 1
ATOM 1609 N N . THR A 1 211 ? -15.397 2.864 -21.463 1.00 16.08 211 THR A N 1
ATOM 1610 C CA . THR A 1 211 ? -15.073 3.106 -20.051 1.00 14.20 211 THR A CA 1
ATOM 1611 C C . THR A 1 211 ? -13.865 4.040 -19.954 1.00 13.49 211 THR A C 1
ATOM 1612 O O . THR A 1 211 ? -13.860 4.868 -19.051 1.00 14.51 211 THR A O 1
ATOM 1616 N N . LEU A 1 212 ? -12.899 3.873 -20.811 1.00 13.09 212 LEU A N 1
ATOM 1617 C CA A LEU A 1 212 ? -11.644 4.671 -20.715 0.50 13.05 212 LEU A CA 1
ATOM 1618 C CA B LEU A 1 212 ? -11.635 4.645 -20.736 0.50 13.55 212 LEU A CA 1
ATOM 1619 C C . LEU A 1 212 ? -11.849 6.100 -21.173 1.00 13.71 212 LEU A C 1
ATOM 1620 O O . LEU A 1 212 ? -11.296 7.033 -20.566 1.00 13.62 212 LEU A O 1
ATOM 1629 N N . ASN A 1 213 ? -12.574 6.301 -22.281 1.00 13.79 213 ASN A N 1
ATOM 1630 C CA . ASN A 1 213 ? -12.694 7.655 -22.866 1.00 14.94 213 ASN A CA 1
ATOM 1631 C C . ASN A 1 213 ? -13.323 8.637 -21.927 1.00 15.20 213 ASN A C 1
ATOM 1632 O O . ASN A 1 213 ? -12.788 9.743 -21.750 1.00 14.68 213 ASN A O 1
ATOM 1637 N N . PRO A 1 214 ? -14.385 8.332 -21.167 1.00 14.72 214 PRO A N 1
ATOM 1638 C CA . PRO A 1 214 ? -14.963 9.314 -20.275 1.00 14.96 214 PRO A CA 1
ATOM 1639 C C . PRO A 1 214 ? -13.978 9.683 -19.151 1.00 14.03 214 PRO A C 1
ATOM 1640 O O . PRO A 1 214 ? -13.904 10.804 -18.727 1.00 14.16 214 PRO A O 1
ATOM 1644 N N . ILE A 1 215 ? -13.240 8.689 -18.640 1.00 13.39 215 ILE A N 1
ATOM 1645 C CA . ILE A 1 215 ? -12.197 8.975 -17.619 1.00 12.95 215 ILE A CA 1
ATOM 1646 C C . ILE A 1 215 ? -11.118 9.913 -18.195 1.00 11.50 215 ILE A C 1
ATOM 1647 O O . ILE A 1 215 ? -10.791 10.912 -17.558 1.00 12.27 215 ILE A O 1
ATOM 1652 N N . ALA A 1 216 ? -10.639 9.583 -19.367 1.00 11.39 216 ALA A N 1
ATOM 1653 C CA . ALA A 1 216 ? -9.611 10.425 -20.026 1.00 12.10 216 ALA A CA 1
ATOM 1654 C C . ALA A 1 216 ? -10.130 11.825 -20.235 1.00 12.54 216 ALA A C 1
ATOM 1655 O O . ALA A 1 216 ? -9.424 12.816 -20.040 1.00 12.67 216 ALA A O 1
ATOM 1657 N N . GLY A 1 217 ? -11.408 11.953 -20.618 1.00 12.88 217 GLY A N 1
ATOM 1658 C CA . GLY A 1 217 ? -12.014 13.296 -20.818 1.00 13.54 217 GLY A CA 1
ATOM 1659 C C . GLY A 1 217 ? -12.106 14.069 -19.560 1.00 13.48 217 GLY A C 1
ATOM 1660 O O . GLY A 1 217 ? -11.787 15.253 -19.538 1.00 14.13 217 GLY A O 1
ATOM 1661 N N . GLN A 1 218 ? -12.477 13.444 -18.447 1.00 13.02 218 GLN A N 1
ATOM 1662 C CA . GLN A 1 218 ? -12.520 14.153 -17.178 1.00 13.50 218 GLN A CA 1
ATOM 1663 C C . GLN A 1 218 ? -11.103 14.520 -16.714 1.00 13.18 218 GLN A C 1
ATOM 1664 O O . GLN A 1 218 ? -10.908 15.592 -16.177 1.00 13.85 218 GLN A O 1
ATOM 1670 N N . ILE A 1 219 ? -10.138 13.629 -16.921 1.00 12.05 219 ILE A N 1
ATOM 1671 C CA . ILE A 1 219 ? -8.722 13.958 -16.612 1.00 12.34 219 ILE A CA 1
ATOM 1672 C C . ILE A 1 219 ? -8.316 15.195 -17.433 1.00 12.29 219 ILE A C 1
ATOM 1673 O O . ILE A 1 219 ? -7.725 16.132 -16.909 1.00 12.80 219 ILE A O 1
ATOM 1678 N N . SER A 1 220 ? -8.671 15.188 -18.707 1.00 11.91 220 SER A N 1
ATOM 1679 C CA A SER A 1 220 ? -8.299 16.322 -19.586 0.50 12.41 220 SER A CA 1
ATOM 1680 C CA B SER A 1 220 ? -8.315 16.329 -19.590 0.50 13.15 220 SER A CA 1
ATOM 1681 C C . SER A 1 220 ? -8.858 17.625 -19.004 1.00 13.73 220 SER A C 1
ATOM 1682 O O . SER A 1 220 ? -8.120 18.641 -18.958 1.00 14.44 220 SER A O 1
ATOM 1687 N N . GLU A 1 221 ? -10.098 17.605 -18.529 1.00 13.41 221 GLU A N 1
ATOM 1688 C CA . GLU A 1 221 ? -10.737 18.833 -18.002 1.00 14.67 221 GLU A CA 1
ATOM 1689 C C . GLU A 1 221 ? -10.095 19.296 -16.713 1.00 15.76 221 GLU A C 1
ATOM 1690 O O . GLU A 1 221 ? -10.379 20.475 -16.325 1.00 19.08 221 GLU A O 1
ATOM 1696 N N . ALA A 1 222 ? -9.360 18.434 -16.016 1.00 15.22 222 ALA A N 1
ATOM 1697 C CA . ALA A 1 222 ? -8.668 18.717 -14.764 1.00 14.96 222 ALA A CA 1
ATOM 1698 C C . ALA A 1 222 ? -7.167 18.988 -14.959 1.00 15.67 222 ALA A C 1
ATOM 1699 O O . ALA A 1 222 ? -6.437 19.016 -13.962 1.00 15.65 222 ALA A O 1
ATOM 1701 N N . SER A 1 223 ? -6.707 19.148 -16.212 1.00 14.30 223 SER A N 1
ATOM 1702 C CA . SER A 1 223 ? -5.266 19.256 -16.525 1.00 12.99 223 SER A CA 1
ATOM 1703 C C . SER A 1 223 ? -4.833 20.677 -16.843 1.00 12.38 223 SER A C 1
ATOM 1704 O O . SER A 1 223 ? -3.611 20.857 -16.992 1.00 13.22 223 SER A O 1
ATOM 1707 N N . ASN A 1 224 ? -5.749 21.621 -17.053 1.00 13.70 224 ASN A N 1
ATOM 1708 C CA . ASN A 1 224 ? -5.357 23.033 -17.325 1.00 14.15 224 ASN A CA 1
ATOM 1709 C C . ASN A 1 224 ? -4.404 23.074 -18.520 1.00 12.53 224 ASN A C 1
ATOM 1710 O O . ASN A 1 224 ? -3.415 23.797 -18.472 1.00 14.35 224 ASN A O 1
ATOM 1715 N N . TRP A 1 225 ? -4.758 22.354 -19.562 1.00 12.03 225 TRP A N 1
ATOM 1716 C CA . TRP A 1 225 ? -3.879 22.147 -20.723 1.00 11.98 225 TRP A CA 1
ATOM 1717 C C . TRP A 1 225 ? -4.089 23.199 -21.801 1.00 13.94 225 TRP A C 1
ATOM 1718 O O . TRP A 1 225 ? -5.258 23.568 -22.073 1.00 15.70 225 TRP A O 1
ATOM 1729 N N . LYS A 1 226 ? -3.048 23.474 -22.544 1.00 13.38 226 LYS A N 1
ATOM 1730 C CA . LYS A 1 226 ? -3.214 24.074 -23.887 1.00 14.60 226 LYS A CA 1
ATOM 1731 C C . LYS A 1 226 ? -2.085 23.552 -24.764 1.00 13.54 226 LYS A C 1
ATOM 1732 O O . LYS A 1 226 ? -1.005 23.240 -24.256 1.00 14.31 226 LYS A O 1
ATOM 1737 N N . PRO A 1 227 ? -2.342 23.456 -26.043 1.00 14.36 227 PRO A N 1
ATOM 1738 C CA . PRO A 1 227 ? -1.342 22.969 -26.978 1.00 14.63 227 PRO A CA 1
ATOM 1739 C C . PRO A 1 227 ? -0.283 24.018 -27.262 1.00 17.28 227 PRO A C 1
ATOM 1740 O O . PRO A 1 227 ? -0.494 25.235 -27.088 1.00 17.42 227 PRO A O 1
ATOM 1744 N N . ASN A 1 228 ? 0.830 23.555 -27.810 1.00 15.65 228 ASN A N 1
ATOM 1745 C CA A ASN A 1 228 ? 1.781 24.519 -28.438 0.50 16.49 228 ASN A CA 1
ATOM 1746 C CA B ASN A 1 228 ? 1.793 24.519 -28.422 0.50 18.05 228 ASN A CA 1
ATOM 1747 C C . ASN A 1 228 ? 1.086 24.900 -29.795 1.00 16.79 228 ASN A C 1
ATOM 1748 O O . ASN A 1 228 ? 0.724 24.077 -30.688 1.00 19.57 228 ASN A O 1
ATOM 1757 N N . PRO A 1 229 ? 0.716 26.188 -29.983 1.00 19.22 229 PRO A N 1
ATOM 1758 C CA . PRO A 1 229 ? -0.046 26.587 -31.174 1.00 21.97 229 PRO A CA 1
ATOM 1759 C C . PRO A 1 229 ? 0.668 26.469 -32.534 1.00 20.30 229 PRO A C 1
ATOM 1760 O O . PRO A 1 229 ? -0.034 26.583 -33.551 1.00 25.83 229 PRO A O 1
ATOM 1764 N N . ASP A 1 230 ? 1.971 26.262 -32.545 1.00 19.78 230 ASP A N 1
ATOM 1765 C CA . ASP A 1 230 ? 2.792 26.234 -33.785 1.00 21.79 230 ASP A CA 1
ATOM 1766 C C . ASP A 1 230 ? 3.142 24.802 -34.199 1.00 21.75 230 ASP A C 1
ATOM 1767 O O . ASP A 1 230 ? 3.913 24.658 -35.137 1.00 25.76 230 ASP A O 1
ATOM 1772 N N . GLN A 1 231 ? 2.658 23.767 -33.504 1.00 17.55 231 GLN A N 1
ATOM 1773 C CA . GLN A 1 231 ? 3.098 22.379 -33.770 1.00 15.83 231 GLN A CA 1
ATOM 1774 C C . GLN A 1 231 ? 1.951 21.573 -34.376 1.00 15.20 231 GLN A C 1
ATOM 1775 O O . GLN A 1 231 ? 0.834 21.526 -33.878 1.00 16.63 231 GLN A O 1
ATOM 1781 N N . CYS A 1 232 ? 2.183 20.965 -35.536 1.00 15.74 232 CYS A N 1
ATOM 1782 C CA . CYS A 1 232 ? 1.221 20.036 -36.156 1.00 14.97 232 CYS A CA 1
ATOM 1783 C C . CYS A 1 232 ? 1.373 18.658 -35.525 1.00 13.79 232 CYS A C 1
ATOM 1784 O O . CYS A 1 232 ? 2.507 18.143 -35.456 1.00 16.85 232 CYS A O 1
ATOM 1787 N N . PRO A 1 233 ? 0.275 18.026 -35.126 1.00 13.18 233 PRO A N 1
ATOM 1788 C CA . PRO A 1 233 ? 0.375 16.667 -34.595 1.00 13.37 233 PRO A CA 1
ATOM 1789 C C . PRO A 1 233 ? 0.952 15.746 -35.658 1.00 13.85 233 PRO A C 1
ATOM 1790 O O . PRO A 1 233 ? 0.579 15.852 -36.873 1.00 14.44 233 PRO A O 1
ATOM 1794 N N . TRP A 1 234 ? 1.706 14.732 -35.264 1.00 13.56 234 TRP A N 1
ATOM 1795 C CA . TRP A 1 234 ? 2.272 13.801 -36.263 1.00 13.56 234 TRP A CA 1
ATOM 1796 C C . TRP A 1 234 ? 2.615 12.498 -35.581 1.00 12.66 234 TRP A C 1
ATOM 1797 O O . TRP A 1 234 ? 2.976 12.490 -34.389 1.00 13.27 234 TRP A O 1
ATOM 1808 N N . ILE A 1 235 ? 2.528 11.428 -36.328 1.00 13.44 235 ILE A N 1
ATOM 1809 C CA . ILE A 1 235 ? 3.065 10.115 -35.928 1.00 12.89 235 ILE A CA 1
ATOM 1810 C C . ILE A 1 235 ? 4.325 9.838 -36.709 1.00 13.08 235 ILE A C 1
ATOM 1811 O O . ILE A 1 235 ? 4.234 9.618 -37.938 1.00 13.98 235 ILE A O 1
ATOM 1816 N N . VAL A 1 236 ? 5.477 9.797 -36.062 1.00 12.76 236 VAL A N 1
ATOM 1817 C CA . VAL A 1 236 ? 6.728 9.418 -36.743 1.00 12.92 236 VAL A CA 1
ATOM 1818 C C . VAL A 1 236 ? 6.565 8.039 -37.347 1.00 13.46 236 VAL A C 1
ATOM 1819 O O . VAL A 1 236 ? 6.142 7.075 -36.660 1.00 13.43 236 VAL A O 1
ATOM 1823 N N . LEU A 1 237 ? 6.906 7.908 -38.624 1.00 14.14 237 LEU A N 1
ATOM 1824 C CA . LEU A 1 237 ? 6.508 6.702 -39.388 1.00 15.27 237 LEU A CA 1
ATOM 1825 C C . LEU A 1 237 ? 7.572 5.639 -39.502 1.00 16.48 237 LEU A C 1
ATOM 1826 O O . LEU A 1 237 ? 7.211 4.527 -39.968 1.00 18.08 237 LEU A O 1
ATOM 1831 N N . SER A 1 238 ? 8.772 5.911 -39.090 1.00 16.16 238 SER A N 1
ATOM 1832 C CA . SER A 1 238 ? 9.848 4.888 -39.170 1.00 17.66 238 SER A CA 1
ATOM 1833 C C . SER A 1 238 ? 10.946 5.224 -38.202 1.00 16.51 238 SER A C 1
ATOM 1834 O O . SER A 1 238 ? 11.168 6.396 -37.904 1.00 17.87 238 SER A O 1
ATOM 1837 N N . PRO A 1 239 ? 11.732 4.231 -37.739 1.00 18.66 239 PRO A N 1
ATOM 1838 C CA . PRO A 1 239 ? 12.892 4.553 -36.949 1.00 21.09 239 PRO A CA 1
ATOM 1839 C C . PRO A 1 239 ? 14.080 4.743 -37.902 1.00 26.99 239 PRO A C 1
ATOM 1840 O O . PRO A 1 239 ? 15.187 4.812 -37.401 1.00 33.53 239 PRO A O 1
ATOM 1844 N N . ASN A 1 240 ? 13.856 4.828 -39.231 1.00 34.24 240 ASN A N 1
ATOM 1845 C CA . ASN A 1 240 ? 15.130 4.977 -40.050 1.00 44.22 240 ASN A CA 1
ATOM 1846 C C . ASN A 1 240 ? 15.440 6.464 -40.301 1.00 50.95 240 ASN A C 1
ATOM 1847 O O . ASN A 1 240 ? 16.309 6.717 -41.162 1.00 58.53 240 ASN A O 1
ATOM 1849 N N . LEU A 1 241 ? 14.819 7.396 -39.549 1.00 47.94 241 LEU A N 1
ATOM 1850 C CA . LEU A 1 241 ? 14.949 8.868 -39.735 1.00 51.31 241 LEU A CA 1
ATOM 1851 C C . LEU A 1 241 ? 15.647 9.443 -38.496 1.00 58.10 241 LEU A C 1
ATOM 1852 O O . LEU A 1 241 ? 16.545 10.277 -38.613 1.00 60.60 241 LEU A O 1
#

Secondary structure (DSSP, 8-state):
--S------TTS---S-HHHHHHHHTTSS-TT--SB-HHHHHHHHHHHH-B-HHHHHHHHHHHHTT-SSSS-B-TGGGG-BTTTB-SS-SSS--TTTS-SSS--HHHHHHHHT-STT-SEE-HHHHHHHHHHHHHHHHHH-TT---SHHHHHHHHHHHHHHHHHHSBTTTTBEEHHHHHHHHHH----TTTT----SS-B-HHHHHHHHHHHHHTS-----TT--------TT-

Radius of gyration: 16.51 Å; Cα contacts (8 Å, |Δi|>4): 452; chains: 1; bounding box: 36×47×44 Å

Foldseek 3Di:
DLFDFDDQDPQQDAAQALLVQLLLRRCLAPVSQWFDFLVSQQRSCCVQALEHSQVSNVVRVLLCLLDPDDGIDGNHSNLQEQQQQFALDLAAHGPQPDGSTAGHVVSNVQVLCFPPPDQKDALLRLLQSSQVSVVVCVVPPVPHAFDPSNLLSSLLSLLVLQVRQHPLQGSIHGSVQSVCSRPVSHRPVVVPGDHDPDRRYCVSRVVSSVSSSVNNPDDGPVVDDRDRDRYSPD

Solvent-accessible surface area: 10864 Å² total; per-residue (Å²): 160,89,66,65,95,120,63,56,31,149,96,38,43,26,1,26,45,23,14,28,1,0,3,0,2,4,26,47,1,42,64,59,0,77,106,0,36,37,96,62,6,28,101,1,2,85,54,3,11,12,1,32,54,80,33,20,58,109,46,4,113,25,0,34,63,2,11,109,98,124,87,18,4,28,0,34,31,14,77,38,47,14,1,44,9,11,3,3,19,23,4,6,50,4,119,56,69,38,59,12,21,106,55,43,76,84,17,0,71,44,0,12,94,12,33,117,92,38,116,25,0,38,40,96,5,0,0,83,1,2,93,59,8,16,55,40,1,96,85,129,3,120,107,15,48,6,2,30,33,8,17,73,33,11,6,34,63,0,0,50,3,0,0,8,2,24,73,4,102,65,0,76,0,46,34,75,26,0,43,24,5,4,101,72,22,40,6,0,95,155,66,38,16,156,83,17,133,66,72,0,36,30,120,40,1,81,77,5,6,31,96,0,34,142,39,3,124,70,141,57,49,122,133,55,114,78,166,59,39,94,32,63,95,174

Nearest PDB structures (foldseek):
  7znv-assembly1_A  TM=1.004E+00  e=2.326E-47  Marasmius rotula
  5fuj-assembly1_A  TM=9.923E-01  e=2.297E-36  Marasmius rotula
  8rnk-assembly1_A  TM=9.927E-01  e=1.362E-35  Marasmius wettsteinii
  8iag-assembly1_B  TM=9.533E-01  e=2.628E-21  Daldinia caldariorum
  7o1z-assembly1_A  TM=9.403E-01  e=2.783E-21  Hypoxylon sp. EC38

Sequence (234 aa):
SQHPWKAPGPNDLRSPCPGLNTLANHGFLPRNGRNNITIPMIVQQAGFDGYNVQPDDILILAAKVGLLTSPEPDTFTLDDLKLHGTIEHDASLSREDFALGDNLHFNEAIFNTLANSNPGSDVYNITSAGQVLLKDRLADSLARNPNVVTNTGKEFTIRTLESAFYLSVVMGNATTGEEAPKNFVQIFFREERLPIEEGWKRSTTPITSSDTLLNPIAGQISSEASNWKPNNPDQCPWIVLSPNL